Protein AF-A0A329SDA1-F1 (afdb_monomer)

Radius of gyration: 25.12 Å; Cα contacts (8 Å, |Δi|>4): 262; chains: 1; bounding box: 56×53×73 Å

Secondary structure (DSSP, 8-state):
-HHHHHTTTT---------------SS----HHHHHHHHHTT-----------PPP--TTHHHHHHHHHHHHHHHH-GGGHHHHHHHHHHHHHHHHHHT--GGGPEEEEEE--HHHHHHHHSSTTEEEEEEETTEEEEEEE-S-----TTHHHHHHHHHHHHHHHHHHHHTT-SS--GGGS-GGGHHHHHHHHHHHS---S-HHHHHHHTTSTT--------SEEEEEETTEEEEE-TT-TT--EEEETTS--BTTBTTTTSSHHHHHHHHHH-PPP------------

Organism: NCBI:txid29920

pLDDT: mean 78.71, std 14.94, range [35.72, 96.06]

Foldseek 3Di:
DVVVVVVPPPPDDDDDPDPPPDPDDPDDDADPLLVVVVVVVPDDDPDDDDDDDDDDDPPCVVLLVVLLVLLLVCVVDVVSVVVNVVSVVVVVVVLVVLQDDQQPDWDKDKAQDPVVVVVLCPDPQWDDWDDDPRIITTTGGDPDDDDDPRNVVNNVVVNVVVSLVVVCVVQVDDVDPLVRGDPVCSVVCVVCVVVAAFDDPDPVSSSSRCSDPRHDYDPADEDDKFDDDDQAIKDDHPVDPPRIDGGDPPADDDPPFCPVQRDPVNRVCCVVVVDDDDGDDDDDDPDPD

Mean predicted aligned error: 12.51 Å

InterPro domains:
  IPR043502 DNA/RNA polymerase superfamily [SSF56672] (34-253)

Structure (mmCIF, N/CA/C/O backbone):
data_AF-A0A329SDA1-F1
#
_entry.id   AF-A0A329SDA1-F1
#
loop_
_atom_site.group_PDB
_atom_site.id
_atom_site.type_symbol
_atom_site.label_atom_id
_atom_site.label_alt_id
_atom_site.label_comp_id
_atom_site.label_asym_id
_atom_site.label_entity_id
_atom_site.label_seq_id
_atom_site.pdbx_PDB_ins_code
_atom_site.Cartn_x
_atom_site.Cartn_y
_atom_site.Cartn_z
_atom_site.occupancy
_atom_site.B_iso_or_equiv
_atom_site.auth_seq_id
_atom_site.auth_comp_id
_atom_site.auth_asym_id
_atom_site.auth_atom_id
_atom_site.pdbx_PDB_model_num
ATOM 1 N N . MET A 1 1 ? 3.682 -24.583 4.758 1.00 36.34 1 MET A N 1
ATOM 2 C CA . MET A 1 1 ? 3.239 -23.461 5.629 1.00 36.34 1 MET A CA 1
ATOM 3 C C . MET A 1 1 ? 2.032 -23.862 6.476 1.00 36.34 1 MET A C 1
ATOM 5 O O . MET A 1 1 ? 2.121 -23.754 7.688 1.00 36.34 1 MET A O 1
ATOM 9 N N . TYR A 1 2 ? 0.952 -24.381 5.875 1.00 37.59 2 TYR A N 1
ATOM 10 C CA . TYR A 1 2 ? -0.202 -24.929 6.609 1.00 37.59 2 TYR A CA 1
ATOM 11 C C . TYR A 1 2 ? 0.181 -26.123 7.503 1.00 37.59 2 TYR A C 1
ATOM 13 O O . TYR A 1 2 ? -0.027 -26.076 8.709 1.00 37.59 2 TYR A O 1
ATOM 21 N N . GLU A 1 3 ? 0.869 -27.121 6.947 1.00 40.06 3 GLU A N 1
ATOM 22 C CA . GLU A 1 3 ? 1.301 -28.326 7.681 1.00 40.06 3 GLU A CA 1
ATOM 23 C C . GLU A 1 3 ? 2.338 -28.028 8.780 1.00 40.06 3 GLU A C 1
ATOM 25 O O . GLU A 1 3 ? 2.242 -28.550 9.885 1.00 40.06 3 GLU A O 1
ATOM 30 N N . TYR A 1 4 ? 3.266 -27.098 8.525 1.00 43.66 4 TYR A N 1
ATOM 31 C CA . TYR A 1 4 ? 4.242 -26.619 9.516 1.00 43.66 4 TYR A CA 1
ATOM 32 C C . TYR A 1 4 ? 3.585 -25.895 10.706 1.00 43.66 4 TYR A C 1
ATOM 34 O O . TYR A 1 4 ? 4.100 -25.928 11.818 1.00 43.66 4 TYR A O 1
ATOM 42 N N . ASN A 1 5 ? 2.441 -25.234 10.497 1.00 53.22 5 ASN A N 1
ATOM 43 C CA . ASN A 1 5 ? 1.695 -24.613 11.593 1.00 53.22 5 ASN A CA 1
ATOM 44 C C . ASN A 1 5 ? 0.908 -25.651 12.407 1.00 53.22 5 ASN A C 1
ATOM 46 O O . ASN A 1 5 ? 0.757 -25.463 13.611 1.00 53.22 5 ASN A O 1
ATOM 50 N N . GLN A 1 6 ? 0.463 -26.748 11.782 1.00 57.50 6 GLN A N 1
ATOM 51 C CA . GLN A 1 6 ? -0.202 -27.860 12.474 1.00 57.50 6 GLN A CA 1
ATOM 52 C C . GLN A 1 6 ? 0.779 -28.676 13.331 1.00 57.50 6 GLN A C 1
ATOM 54 O O . GLN A 1 6 ? 0.433 -29.113 14.426 1.00 57.50 6 GLN A O 1
ATOM 59 N N . SER A 1 7 ? 2.033 -28.821 12.890 1.00 57.69 7 SER A N 1
ATOM 60 C CA . SER A 1 7 ? 3.051 -29.601 13.608 1.00 57.69 7 SER A CA 1
ATOM 61 C C . SER A 1 7 ? 3.580 -28.938 14.887 1.00 57.69 7 SER A C 1
ATOM 63 O O . SER A 1 7 ? 4.331 -29.567 15.626 1.00 57.69 7 SER A O 1
ATOM 65 N N . ARG A 1 8 ? 3.236 -27.669 15.164 1.00 54.31 8 ARG A N 1
ATOM 66 C CA . ARG A 1 8 ? 3.765 -26.934 16.330 1.00 54.31 8 ARG A CA 1
ATOM 67 C C . ARG A 1 8 ? 3.129 -27.316 17.665 1.00 54.31 8 ARG A C 1
ATOM 69 O O . ARG A 1 8 ? 3.676 -26.922 18.693 1.00 54.31 8 ARG A O 1
ATOM 76 N N . GLY A 1 9 ? 2.029 -28.073 17.668 1.00 52.41 9 GLY A N 1
ATOM 77 C CA . GLY A 1 9 ? 1.303 -28.401 18.895 1.00 52.41 9 GLY A CA 1
ATOM 78 C C . GLY A 1 9 ? 0.881 -27.151 19.682 1.00 52.41 9 GLY A C 1
ATOM 79 O O . GLY A 1 9 ? 1.208 -26.013 19.345 1.00 52.41 9 GLY A O 1
ATOM 80 N N . ASN A 1 10 ? 0.132 -27.337 20.762 1.00 54.12 10 ASN A N 1
ATOM 81 C CA . ASN A 1 10 ? -0.415 -26.237 21.560 1.00 54.12 10 ASN A CA 1
ATOM 82 C C . ASN A 1 10 ? 0.641 -25.605 22.498 1.00 54.12 10 ASN A C 1
ATOM 84 O O . ASN A 1 10 ? 0.374 -25.339 23.667 1.00 54.12 10 ASN A O 1
ATOM 88 N N . GLN A 1 11 ? 1.872 -25.392 22.019 1.00 55.00 11 GLN A N 1
ATOM 89 C CA . GLN A 1 11 ? 2.886 -24.648 22.763 1.00 55.00 11 GLN A CA 1
ATOM 90 C C . GLN A 1 11 ? 2.525 -23.163 22.706 1.00 55.00 11 GLN A C 1
ATOM 92 O O . GLN A 1 11 ? 2.879 -22.443 21.769 1.00 55.00 11 GLN A O 1
ATOM 97 N N . GLY A 1 12 ? 1.741 -22.736 23.697 1.00 45.16 12 GLY A N 1
ATOM 98 C CA . GLY A 1 12 ? 1.218 -21.384 23.821 1.00 45.16 12 GLY A CA 1
ATOM 99 C C . GLY A 1 12 ? 2.331 -20.348 23.709 1.00 45.16 12 GLY A C 1
ATOM 100 O O . GLY A 1 12 ? 3.137 -20.165 24.620 1.00 45.16 12 GLY A O 1
ATOM 101 N N . ALA A 1 13 ? 2.370 -19.638 22.583 1.00 55.75 13 ALA A N 1
ATOM 102 C CA . ALA A 1 13 ? 3.115 -18.395 22.503 1.00 55.75 13 ALA A CA 1
ATOM 103 C C . ALA A 1 13 ? 2.599 -17.460 23.607 1.00 55.75 13 ALA A C 1
ATOM 105 O O . ALA A 1 13 ? 1.387 -17.393 23.825 1.00 55.75 13 ALA A O 1
ATOM 106 N N . LYS A 1 14 ? 3.500 -16.725 24.281 1.00 54.12 14 LYS A N 1
ATOM 107 C CA . LYS A 1 14 ? 3.107 -15.695 25.258 1.00 54.12 14 LYS A CA 1
ATOM 108 C C . LYS A 1 14 ? 1.962 -14.858 24.668 1.00 54.12 14 LYS A C 1
ATOM 110 O O . LYS A 1 14 ? 2.099 -14.432 23.512 1.00 54.12 14 LYS A O 1
ATOM 115 N N . PRO A 1 15 ? 0.857 -14.639 25.404 1.00 40.47 15 PRO A N 1
ATOM 116 C CA . PRO A 1 15 ? -0.289 -13.911 24.886 1.00 40.47 15 PRO A CA 1
ATOM 117 C C . PRO A 1 15 ? 0.167 -12.515 24.471 1.00 40.47 15 PRO A C 1
ATOM 119 O O . PRO A 1 15 ? 0.497 -11.661 25.286 1.00 40.47 15 PRO A O 1
ATOM 122 N N . ALA A 1 16 ? 0.234 -12.307 23.164 1.00 44.84 16 ALA A N 1
ATOM 123 C CA . ALA A 1 16 ? 0.540 -11.032 22.553 1.00 44.84 16 ALA A CA 1
ATOM 124 C C . ALA A 1 16 ? -0.619 -10.721 21.617 1.00 44.84 16 ALA A C 1
ATOM 126 O O . ALA A 1 16 ? -0.967 -11.543 20.765 1.00 44.84 16 ALA A O 1
ATOM 127 N N . ARG A 1 17 ? -1.213 -9.531 21.753 1.00 37.59 17 ARG A N 1
ATOM 128 C CA . ARG A 1 17 ? -2.199 -9.021 20.795 1.00 37.59 17 ARG A CA 1
ATOM 129 C C . ARG A 1 17 ? -1.508 -8.800 19.453 1.00 37.59 17 ARG A C 1
ATOM 131 O O . ARG A 1 17 ? -0.988 -7.727 19.161 1.00 37.59 17 ARG A O 1
ATOM 138 N N . LYS A 1 18 ? -1.474 -9.844 18.634 1.00 44.44 18 LYS A N 1
ATOM 139 C CA . LYS A 1 18 ? -1.064 -9.756 17.239 1.00 44.44 18 LYS A CA 1
ATOM 140 C C . LYS A 1 18 ? -2.310 -9.465 16.422 1.00 44.44 18 LYS A C 1
ATOM 142 O O . LYS A 1 18 ? -3.336 -10.116 16.596 1.00 44.44 18 LYS A O 1
ATOM 147 N N . LEU A 1 19 ? -2.214 -8.491 15.524 1.00 35.72 19 LEU A N 1
ATOM 148 C CA . LEU A 1 19 ? -3.226 -8.287 14.497 1.00 35.72 19 LEU A CA 1
ATOM 149 C C . LEU A 1 19 ? -3.162 -9.499 13.556 1.00 35.72 19 LEU A C 1
ATOM 151 O O . LEU A 1 19 ? -2.371 -9.525 12.614 1.00 35.72 19 LEU A O 1
ATOM 155 N N . ILE A 1 20 ? -3.925 -10.544 13.865 1.00 35.72 20 ILE A N 1
ATOM 156 C CA . ILE A 1 20 ? -4.118 -11.659 12.947 1.00 35.72 20 ILE A CA 1
ATOM 157 C C . ILE A 1 20 ? -5.020 -11.119 11.841 1.00 35.72 20 ILE A C 1
ATOM 159 O O . ILE A 1 20 ? -6.106 -10.608 12.114 1.00 35.72 20 ILE A O 1
ATOM 163 N N . GLY A 1 21 ? -4.559 -11.207 10.591 1.00 40.00 21 GLY A N 1
ATOM 164 C CA . GLY A 1 21 ? -5.413 -11.066 9.413 1.00 40.00 21 GLY A CA 1
ATOM 165 C C . GLY A 1 21 ? -6.361 -12.257 9.365 1.00 40.00 21 GLY A C 1
ATOM 166 O O . GLY A 1 21 ? -6.159 -13.191 8.600 1.00 40.00 21 GLY A O 1
ATOM 167 N N . SER A 1 22 ? -7.314 -12.269 10.284 1.00 44.94 22 SER A N 1
ATOM 168 C CA . SER A 1 22 ? -8.339 -13.282 10.400 1.00 44.94 22 SER A CA 1
ATOM 169 C C . SER A 1 22 ? -9.352 -13.041 9.285 1.00 44.94 22 SER A C 1
ATOM 171 O O . SER A 1 22 ? -9.929 -11.958 9.199 1.00 44.94 22 SER A O 1
ATOM 173 N N . TYR A 1 23 ? -9.578 -14.054 8.451 1.00 48.84 23 TYR A N 1
ATOM 174 C CA . TYR A 1 23 ? -10.685 -14.086 7.492 1.00 48.84 23 TYR A CA 1
ATOM 175 C C . TYR A 1 23 ? -12.040 -14.361 8.169 1.00 48.84 23 TYR A C 1
ATOM 177 O O . TYR A 1 23 ? -13.050 -14.479 7.483 1.00 48.84 23 TYR A O 1
ATOM 185 N N . PHE A 1 24 ? -12.084 -14.451 9.502 1.00 53.06 24 PHE A N 1
ATOM 186 C CA . PHE A 1 24 ? -13.331 -14.569 10.244 1.00 53.06 24 PHE A CA 1
ATOM 187 C C . PHE A 1 24 ? -14.055 -13.220 10.238 1.00 53.06 24 PHE A C 1
ATOM 189 O O . PHE A 1 24 ? -13.634 -12.259 10.884 1.00 53.06 24 PHE A O 1
ATOM 196 N N . GLY A 1 25 ? -15.141 -13.155 9.475 1.00 60.31 25 GLY A N 1
ATOM 197 C CA . GLY A 1 25 ? -16.104 -12.064 9.491 1.00 60.31 25 GLY A CA 1
ATOM 198 C C . GLY A 1 25 ? -17.493 -12.626 9.219 1.00 60.31 25 GLY A C 1
ATOM 199 O O . GLY A 1 25 ? -17.684 -13.347 8.248 1.00 60.31 25 GLY A O 1
ATOM 200 N N . GLU A 1 26 ? -18.463 -12.308 10.074 1.00 68.50 26 GLU A N 1
ATOM 201 C CA . GLU A 1 26 ? -19.844 -12.805 9.937 1.00 68.50 26 GLU A CA 1
ATOM 202 C C . GLU A 1 26 ? -20.615 -12.101 8.811 1.00 68.50 26 GLU A C 1
ATOM 204 O O . GLU A 1 26 ? -21.511 -12.672 8.189 1.00 68.50 26 GLU A O 1
ATOM 209 N N . LYS A 1 27 ? -20.277 -10.831 8.554 1.00 81.69 27 LYS A N 1
ATOM 210 C CA . LYS A 1 27 ? -20.910 -9.971 7.549 1.00 81.69 27 LYS A CA 1
ATOM 211 C C . LYS A 1 27 ? -19.823 -9.204 6.807 1.00 81.69 27 LYS A C 1
ATOM 213 O O . LYS A 1 27 ? -19.269 -8.238 7.330 1.00 81.69 27 LYS A O 1
ATOM 218 N N . ILE A 1 28 ? -19.503 -9.649 5.595 1.00 81.12 28 ILE A N 1
ATOM 219 C CA . ILE A 1 28 ? -18.455 -9.046 4.768 1.00 81.12 28 ILE A CA 1
ATOM 220 C C . ILE A 1 28 ? -19.107 -8.133 3.730 1.00 81.12 28 ILE A C 1
ATOM 222 O O . ILE A 1 28 ? -19.901 -8.581 2.907 1.00 81.12 28 ILE A O 1
ATOM 226 N N . LEU A 1 29 ? -18.749 -6.848 3.748 1.00 83.06 29 LEU A N 1
ATOM 227 C CA . LEU A 1 29 ? -19.111 -5.918 2.682 1.00 83.06 29 LEU A CA 1
ATOM 228 C C . LEU A 1 29 ? -18.078 -6.020 1.551 1.00 83.06 29 LEU A C 1
ATOM 230 O O . LEU A 1 29 ? -16.906 -5.701 1.754 1.00 83.06 29 LEU A O 1
ATOM 234 N N . ILE A 1 30 ? -18.508 -6.457 0.365 1.00 82.25 30 ILE A N 1
ATOM 235 C CA . ILE A 1 30 ? -17.640 -6.665 -0.804 1.00 82.25 30 ILE A CA 1
ATOM 236 C C . ILE A 1 30 ? -18.137 -5.814 -1.975 1.00 82.25 30 ILE A C 1
ATOM 238 O O . ILE A 1 30 ? -19.328 -5.759 -2.266 1.00 82.25 30 ILE A O 1
ATOM 242 N N . TYR A 1 31 ? -17.211 -5.152 -2.666 1.00 85.12 31 TYR A N 1
ATOM 243 C CA . TYR A 1 31 ? -17.509 -4.398 -3.883 1.00 85.12 31 TYR A CA 1
ATOM 244 C C . TYR A 1 31 ? -17.834 -5.329 -5.061 1.00 85.12 31 TYR A C 1
ATOM 246 O O . TYR A 1 31 ? -17.129 -6.313 -5.283 1.00 85.12 31 TYR A O 1
ATOM 254 N N . ALA A 1 32 ? -18.864 -4.998 -5.844 1.00 86.06 32 ALA A N 1
ATOM 255 C CA . ALA A 1 32 ? -19.449 -5.908 -6.833 1.00 86.06 32 ALA A CA 1
ATOM 256 C C . ALA A 1 32 ? -18.456 -6.475 -7.882 1.00 86.06 32 ALA A C 1
ATOM 258 O O . ALA A 1 32 ? -18.445 -7.690 -8.063 1.00 86.06 32 ALA A O 1
ATOM 259 N N . PRO A 1 33 ? -17.568 -5.686 -8.522 1.00 85.31 33 PRO A N 1
ATOM 260 C CA . PRO A 1 33 ? -16.534 -6.227 -9.414 1.00 85.31 33 PRO A CA 1
ATOM 261 C C . PRO A 1 33 ? -15.584 -7.235 -8.760 1.00 85.31 33 PRO A C 1
ATOM 263 O O . PRO A 1 33 ? -15.222 -8.236 -9.374 1.00 85.31 33 PRO A O 1
ATOM 266 N N . LEU A 1 34 ? -15.195 -6.996 -7.504 1.00 83.38 34 LEU A N 1
ATOM 267 C CA . LEU A 1 34 ? -14.342 -7.923 -6.762 1.00 83.38 34 LEU A CA 1
ATOM 268 C C . LEU A 1 34 ? -15.106 -9.199 -6.386 1.00 83.38 34 LEU A C 1
ATOM 270 O O . LEU A 1 34 ? -14.549 -10.287 -6.468 1.00 83.38 34 LEU A O 1
ATOM 274 N N . LEU A 1 35 ? -16.380 -9.060 -6.004 1.00 86.50 35 LEU A N 1
ATOM 275 C CA . LEU A 1 35 ? -17.268 -10.189 -5.736 1.00 86.50 35 LEU A CA 1
ATOM 276 C C . LEU A 1 35 ? -17.413 -11.075 -6.976 1.00 86.50 35 LEU A C 1
ATOM 278 O O . LEU A 1 35 ? -17.218 -12.279 -6.868 1.00 86.50 35 LEU A O 1
ATOM 282 N N . LYS A 1 36 ? -17.674 -10.478 -8.146 1.00 89.38 36 LYS A N 1
ATOM 283 C CA . LYS A 1 36 ? -17.760 -11.205 -9.419 1.00 89.38 36 LYS A CA 1
ATOM 284 C C . LYS A 1 36 ? -16.496 -12.022 -9.683 1.00 89.38 36 LYS A C 1
ATOM 286 O O . LYS A 1 36 ? -16.592 -13.209 -9.949 1.00 89.38 36 LYS A O 1
ATOM 291 N N . TRP A 1 37 ? -15.321 -11.413 -9.509 1.00 86.19 37 TRP A N 1
ATOM 292 C CA . TRP A 1 37 ? -14.056 -12.128 -9.679 1.00 86.19 37 TRP A CA 1
ATOM 293 C C . TRP A 1 37 ? -13.936 -13.333 -8.736 1.00 86.19 37 TRP A C 1
ATOM 295 O O . TRP A 1 37 ? -13.518 -14.397 -9.171 1.00 86.19 37 TRP A O 1
ATOM 305 N N . TYR A 1 38 ? -14.321 -13.205 -7.461 1.00 86.19 38 TYR A N 1
ATOM 306 C CA . TYR A 1 38 ? -14.285 -14.346 -6.540 1.00 86.19 38 TYR A CA 1
ATOM 307 C C . TYR A 1 38 ? -15.279 -15.448 -6.912 1.00 86.19 38 TYR A C 1
ATOM 309 O O . TYR A 1 38 ? -14.932 -16.618 -6.790 1.00 86.19 38 TYR A O 1
ATOM 317 N N . LEU A 1 39 ? -16.483 -15.088 -7.369 1.00 90.25 39 LEU A N 1
ATOM 318 C CA . LEU A 1 39 ? -17.472 -16.053 -7.861 1.00 90.25 39 LEU A CA 1
ATOM 319 C C . LEU A 1 39 ? -16.908 -16.858 -9.039 1.00 90.25 39 LEU A C 1
ATOM 321 O O . LEU A 1 39 ? -16.977 -18.082 -9.031 1.00 90.25 39 LEU A O 1
ATOM 325 N N . ASP A 1 40 ? -16.256 -16.179 -9.988 1.00 90.38 40 ASP A N 1
ATOM 326 C CA . ASP A 1 40 ? -15.602 -16.817 -11.138 1.00 90.38 40 ASP A CA 1
ATOM 327 C C . ASP A 1 40 ? -14.458 -17.770 -10.717 1.00 90.38 40 ASP A C 1
ATOM 329 O O . ASP A 1 40 ? -14.063 -18.645 -11.483 1.00 90.38 40 ASP A O 1
ATOM 333 N N . HIS A 1 41 ? -13.929 -17.622 -9.496 1.00 86.06 41 HIS A N 1
ATOM 334 C CA . HIS A 1 41 ? -12.872 -18.464 -8.918 1.00 86.06 41 HIS A CA 1
ATOM 335 C C . HIS A 1 41 ? -13.402 -19.438 -7.849 1.00 86.06 41 HIS A C 1
ATOM 337 O O . HIS A 1 41 ? -12.633 -19.917 -7.015 1.00 86.06 41 HIS A O 1
ATOM 343 N N . GLY A 1 42 ? -14.706 -19.734 -7.868 1.00 87.31 42 GLY A N 1
ATOM 344 C CA . GLY A 1 42 ? -15.314 -20.781 -7.043 1.00 87.31 42 GLY A CA 1
ATOM 345 C C . GLY A 1 42 ? -15.714 -20.349 -5.633 1.00 87.31 42 GLY A C 1
ATOM 346 O O . GLY A 1 42 ? -15.959 -21.202 -4.785 1.00 87.31 42 GLY A O 1
ATOM 347 N N . MET A 1 43 ? -15.779 -19.046 -5.342 1.00 87.25 43 MET A N 1
ATOM 348 C CA . MET A 1 43 ? -16.400 -18.585 -4.100 1.00 87.25 43 MET A CA 1
ATOM 349 C C . MET A 1 43 ? -17.916 -18.774 -4.174 1.00 87.25 43 MET A C 1
ATOM 351 O O . MET A 1 43 ? -18.558 -18.309 -5.112 1.00 87.25 43 MET A O 1
ATOM 355 N N . GLU A 1 44 ? -18.498 -19.368 -3.139 1.00 89.25 44 GLU A N 1
ATOM 356 C CA . GLU A 1 44 ? -19.944 -19.549 -3.022 1.00 89.25 44 GLU A CA 1
ATOM 357 C C . GLU A 1 44 ? -20.545 -18.536 -2.042 1.00 89.25 44 GLU A C 1
ATOM 359 O O . GLU A 1 44 ? -20.021 -18.298 -0.950 1.00 89.25 44 GLU A O 1
ATOM 364 N N . ILE A 1 45 ? -21.665 -17.920 -2.426 1.00 89.38 45 ILE A N 1
ATOM 365 C CA . ILE A 1 45 ? -22.418 -17.025 -1.542 1.00 89.38 45 ILE A CA 1
ATOM 366 C C . ILE A 1 45 ? -23.445 -17.860 -0.784 1.00 89.38 45 ILE A C 1
ATOM 368 O O . ILE A 1 45 ? -24.428 -18.313 -1.358 1.00 89.38 45 ILE A O 1
ATOM 372 N N . THR A 1 46 ? -23.254 -18.002 0.525 1.00 90.62 46 THR A N 1
ATOM 373 C CA . THR A 1 46 ? -24.198 -18.724 1.391 1.00 90.62 46 THR A CA 1
ATOM 374 C C . THR A 1 46 ? -25.362 -17.849 1.854 1.00 90.62 46 THR A C 1
ATOM 376 O O . THR A 1 46 ? -26.471 -18.341 2.049 1.00 90.62 46 THR A O 1
ATOM 379 N N . LYS A 1 47 ? -25.130 -16.543 2.055 1.00 89.94 47 LYS A N 1
ATOM 380 C CA . LYS A 1 47 ? -26.147 -15.607 2.550 1.00 89.94 47 LYS A CA 1
ATOM 381 C C . LYS A 1 47 ? -25.867 -14.164 2.137 1.00 89.94 47 LYS A C 1
ATOM 383 O O . LYS A 1 47 ? -24.749 -13.673 2.268 1.00 89.94 47 LYS A O 1
ATOM 388 N N . THR A 1 48 ? -26.913 -13.459 1.714 1.00 91.25 48 THR A N 1
ATOM 389 C CA . THR A 1 48 ? -26.894 -12.015 1.435 1.00 91.25 48 THR A CA 1
ATOM 390 C C . THR A 1 48 ? -27.721 -11.260 2.470 1.00 91.25 48 THR A C 1
ATOM 392 O O . THR A 1 48 ? -28.777 -11.737 2.877 1.00 91.25 48 THR A O 1
ATOM 395 N N . TYR A 1 49 ? -27.261 -10.076 2.884 1.00 90.44 49 TYR A N 1
ATOM 396 C CA . TYR A 1 49 ? -27.920 -9.282 3.931 1.00 90.44 49 TYR A CA 1
ATOM 397 C C . TYR A 1 49 ? -28.441 -7.937 3.422 1.00 90.44 49 TYR A C 1
ATOM 399 O O . TYR A 1 49 ? -29.586 -7.583 3.679 1.00 90.44 49 TYR A O 1
ATOM 407 N N . SER A 1 50 ? -27.604 -7.170 2.721 1.00 89.75 50 SER A N 1
ATOM 408 C CA . SER A 1 50 ? -27.958 -5.847 2.212 1.00 89.75 50 SER A CA 1
ATOM 409 C C . SER A 1 50 ? -27.158 -5.500 0.960 1.00 89.75 50 SER A C 1
ATOM 411 O O . SER A 1 50 ? -26.073 -6.035 0.724 1.00 89.75 50 SER A O 1
ATOM 413 N N . PHE A 1 51 ? -27.702 -4.578 0.168 1.00 88.69 51 PHE A N 1
ATOM 414 C CA . PHE A 1 51 ? -27.073 -4.059 -1.038 1.00 88.69 51 PHE A CA 1
ATOM 415 C C . PHE A 1 51 ? -26.971 -2.542 -0.933 1.00 88.69 51 PHE A C 1
ATOM 417 O O . PHE A 1 51 ? -27.954 -1.863 -0.645 1.00 88.69 51 PHE A O 1
ATOM 424 N N . ILE A 1 52 ? -25.775 -2.007 -1.174 1.00 85.81 52 ILE A N 1
ATOM 425 C CA . ILE A 1 52 ? -25.525 -0.566 -1.182 1.00 85.81 52 ILE A CA 1
ATOM 426 C C . ILE A 1 52 ? -25.208 -0.173 -2.618 1.00 85.81 52 ILE A C 1
ATOM 428 O O . ILE A 1 52 ? -24.185 -0.581 -3.172 1.00 85.81 52 ILE A O 1
ATOM 432 N N . LYS A 1 53 ? -26.083 0.627 -3.232 1.00 84.56 53 LYS A N 1
ATOM 433 C CA . LYS A 1 53 ? -25.823 1.181 -4.560 1.00 84.56 53 LYS A CA 1
ATOM 434 C C . LYS A 1 53 ? -24.707 2.218 -4.446 1.00 84.56 53 LYS A C 1
ATOM 436 O O . LYS A 1 53 ? -24.879 3.249 -3.805 1.00 84.56 53 LYS A O 1
ATOM 441 N N . ALA A 1 54 ? -23.572 1.946 -5.080 1.00 76.75 54 ALA A N 1
ATOM 442 C CA . ALA A 1 54 ? -22.487 2.908 -5.220 1.00 76.75 54 ALA A CA 1
ATOM 443 C C . ALA A 1 54 ? -22.565 3.563 -6.602 1.00 76.75 54 ALA A C 1
ATOM 445 O O . ALA A 1 54 ? -22.608 2.864 -7.616 1.00 76.75 54 ALA A O 1
ATOM 446 N N . SER A 1 55 ? -22.567 4.892 -6.655 1.00 79.12 55 SER A N 1
ATOM 447 C CA . SER A 1 55 ? -22.385 5.634 -7.900 1.00 79.12 55 SER A CA 1
ATOM 448 C C . SER A 1 55 ? -20.902 5.946 -8.114 1.00 79.12 55 SER A C 1
ATOM 450 O O . SER A 1 55 ? -20.185 6.342 -7.193 1.00 79.12 55 SER A O 1
ATOM 452 N N . SER A 1 56 ? -20.419 5.728 -9.338 1.00 76.62 56 SER A N 1
ATOM 453 C CA . SER A 1 56 ? -19.039 6.052 -9.702 1.00 76.62 56 SER A CA 1
ATOM 454 C C . SER A 1 56 ? -18.919 7.550 -9.961 1.00 76.62 56 SER A C 1
ATOM 456 O O . SER A 1 56 ? -19.527 8.071 -10.894 1.00 76.62 56 SER A O 1
ATOM 458 N N . HIS A 1 57 ? -18.122 8.242 -9.147 1.00 81.50 57 HIS A N 1
ATOM 459 C CA . HIS A 1 57 ? -17.801 9.655 -9.333 1.00 81.50 57 HIS A CA 1
ATOM 460 C C . HIS A 1 57 ? -16.327 9.921 -9.029 1.00 81.50 57 HIS A C 1
ATOM 462 O O . HIS A 1 57 ? -15.718 9.277 -8.174 1.00 81.50 57 HIS A O 1
ATOM 468 N N . LYS A 1 58 ? -15.756 10.935 -9.687 1.00 84.19 58 LYS A N 1
ATOM 469 C CA . LYS A 1 58 ? -14.382 11.404 -9.458 1.00 84.19 58 LYS A CA 1
ATOM 470 C C . LYS A 1 58 ? -14.333 12.553 -8.442 1.00 84.19 58 LYS A C 1
ATOM 472 O O . LYS A 1 58 ? -13.681 13.564 -8.678 1.00 84.19 58 LYS A O 1
ATOM 477 N N . ALA A 1 59 ? -15.013 12.403 -7.304 1.00 84.31 59 ALA A N 1
ATOM 478 C CA . ALA A 1 59 ? -15.147 13.466 -6.296 1.00 84.31 59 ALA A CA 1
ATOM 479 C C . ALA A 1 59 ? -13.796 13.976 -5.749 1.00 84.31 59 ALA A C 1
ATOM 481 O O . ALA A 1 59 ? -13.665 15.141 -5.394 1.00 84.31 59 ALA A O 1
ATOM 482 N N . PHE A 1 60 ? -12.770 13.119 -5.737 1.00 86.00 60 PHE A N 1
ATOM 483 C CA . PHE A 1 60 ? -11.422 13.467 -5.278 1.00 86.00 60 PHE A CA 1
ATOM 484 C C . PHE A 1 60 ? -10.462 13.874 -6.406 1.00 86.00 60 PHE A C 1
ATOM 486 O O . PHE A 1 60 ? -9.278 14.055 -6.136 1.00 86.00 60 PHE A O 1
ATOM 493 N N . ALA A 1 61 ? -10.919 14.006 -7.658 1.00 88.94 61 ALA A N 1
ATOM 494 C CA . ALA A 1 61 ? -10.030 14.357 -8.769 1.00 88.94 61 ALA A CA 1
ATOM 495 C C . ALA A 1 61 ? -9.286 15.687 -8.556 1.00 88.94 61 ALA A C 1
ATOM 497 O O . ALA A 1 61 ? -8.065 15.669 -8.695 1.00 88.94 61 ALA A O 1
ATOM 498 N N . PRO A 1 62 ? -9.934 16.795 -8.136 1.00 92.94 62 PRO A N 1
ATOM 499 C CA . PRO A 1 62 ? -9.218 18.051 -7.893 1.00 92.94 62 PRO A CA 1
ATOM 500 C C . PRO A 1 62 ? -8.137 17.909 -6.815 1.00 92.94 62 PRO A C 1
ATOM 502 O O . PRO A 1 62 ? -7.014 18.381 -6.975 1.00 92.94 62 PRO A O 1
ATOM 505 N N . PHE A 1 63 ? -8.451 17.183 -5.739 1.00 92.00 63 PHE A N 1
ATOM 506 C CA . PHE A 1 63 ? -7.511 16.910 -4.655 1.00 92.00 63 PHE A CA 1
ATOM 507 C C . PHE A 1 63 ? -6.315 16.072 -5.127 1.00 92.00 63 PHE A C 1
ATOM 509 O O . PHE A 1 63 ? -5.162 16.419 -4.869 1.00 92.00 63 PHE A O 1
ATOM 516 N N . MET A 1 64 ? -6.572 14.983 -5.855 1.00 91.38 64 MET A N 1
ATOM 517 C CA . MET A 1 64 ? -5.515 14.113 -6.369 1.00 91.38 64 MET A CA 1
ATOM 518 C C . MET A 1 64 ? -4.667 14.794 -7.445 1.00 91.38 64 MET A C 1
ATOM 520 O O . MET A 1 64 ? -3.468 14.519 -7.525 1.00 91.38 64 MET A O 1
ATOM 524 N N . GLU A 1 65 ? -5.245 15.699 -8.235 1.00 93.81 65 GLU A N 1
ATOM 525 C CA . GLU A 1 65 ? -4.501 16.495 -9.211 1.00 93.81 65 GLU A CA 1
ATOM 526 C C . GLU A 1 65 ? -3.582 17.505 -8.519 1.00 93.81 65 GLU A C 1
ATOM 528 O O . GLU A 1 65 ? -2.421 17.628 -8.907 1.00 93.81 65 GLU A O 1
ATOM 533 N N . ALA A 1 66 ? -4.039 18.150 -7.440 1.00 94.75 66 ALA A N 1
ATOM 534 C CA . ALA A 1 66 ? -3.203 19.037 -6.630 1.00 94.75 66 ALA A CA 1
ATOM 535 C C . ALA A 1 66 ? -2.010 18.287 -6.010 1.00 94.75 66 ALA A C 1
ATOM 537 O O . ALA A 1 66 ? -0.868 18.742 -6.099 1.00 94.75 66 ALA A O 1
ATOM 538 N N . VAL A 1 67 ? -2.247 17.093 -5.447 1.00 94.88 67 VAL A N 1
ATOM 539 C CA . VAL A 1 67 ? -1.173 16.223 -4.935 1.00 94.88 67 VAL A CA 1
ATOM 540 C C . VAL A 1 67 ? -0.203 15.848 -6.055 1.00 94.88 67 VAL A C 1
ATOM 542 O O . VAL A 1 67 ? 1.010 15.953 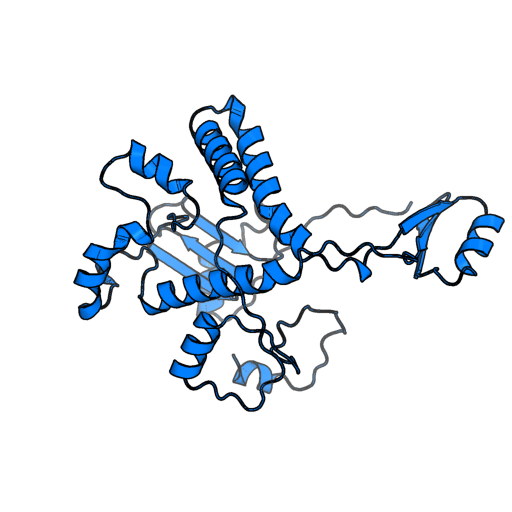-5.883 1.00 94.88 67 VAL A O 1
ATOM 545 N N . SER A 1 68 ? -0.709 15.420 -7.211 1.00 94.88 68 SER A N 1
ATOM 546 C CA . SER A 1 68 ? 0.128 14.963 -8.327 1.00 94.88 68 SER A CA 1
ATOM 547 C C . SER A 1 68 ? 0.955 16.100 -8.920 1.00 94.88 68 SER A C 1
ATOM 549 O O . SER A 1 68 ? 2.148 15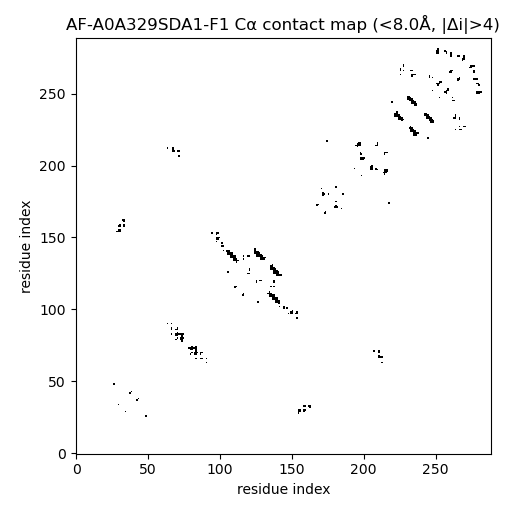.924 -9.158 1.00 94.88 68 SER A O 1
ATOM 551 N N . SER A 1 69 ? 0.359 17.280 -9.082 1.00 95.69 69 SER A N 1
ATOM 552 C CA . SER A 1 69 ? 1.020 18.481 -9.597 1.00 95.69 69 SER A CA 1
ATOM 553 C C . SER A 1 69 ? 2.138 18.954 -8.674 1.00 95.69 69 SER A C 1
ATOM 555 O O . SER A 1 69 ? 3.274 19.077 -9.126 1.00 95.69 69 SER A O 1
ATOM 557 N N . ALA A 1 70 ? 1.886 19.065 -7.364 1.00 95.75 70 ALA A N 1
ATOM 558 C CA . ALA A 1 70 ? 2.928 19.409 -6.393 1.00 95.75 70 ALA A CA 1
ATOM 559 C C . ALA A 1 70 ? 4.099 18.410 -6.414 1.00 95.75 70 ALA A C 1
ATOM 561 O O . ALA A 1 70 ? 5.265 18.788 -6.294 1.00 95.75 70 ALA A O 1
ATOM 562 N N . ARG A 1 71 ? 3.810 17.119 -6.624 1.00 95.88 71 ARG A N 1
ATOM 563 C CA . ARG A 1 71 ? 4.847 16.087 -6.757 1.00 95.88 71 ARG A CA 1
ATOM 564 C C . ARG A 1 71 ? 5.628 16.171 -8.062 1.00 95.88 71 ARG A C 1
ATOM 566 O O . ARG A 1 71 ? 6.826 15.901 -8.047 1.00 95.88 71 ARG A O 1
ATOM 573 N N . ARG A 1 72 ? 4.979 16.522 -9.174 1.00 95.56 72 ARG A N 1
ATOM 574 C CA . ARG A 1 72 ? 5.656 16.778 -10.456 1.00 95.56 72 ARG A CA 1
ATOM 575 C C . ARG A 1 72 ? 6.574 17.992 -10.335 1.00 95.56 72 ARG A C 1
ATOM 577 O O . ARG A 1 72 ? 7.715 17.926 -10.773 1.00 95.56 72 ARG A O 1
ATOM 584 N N . GLU A 1 73 ? 6.121 19.057 -9.681 1.00 95.19 73 GLU A N 1
ATOM 585 C CA . GLU A 1 73 ? 6.944 20.242 -9.429 1.00 95.19 73 GLU A CA 1
ATOM 586 C C . GLU A 1 73 ? 8.149 19.941 -8.533 1.00 95.19 73 GLU A C 1
ATOM 588 O O . GLU A 1 73 ? 9.252 20.382 -8.844 1.00 95.19 73 GLU A O 1
ATOM 593 N N . GLY A 1 74 ? 7.978 19.160 -7.462 1.00 95.12 74 GLY A N 1
ATOM 594 C CA . G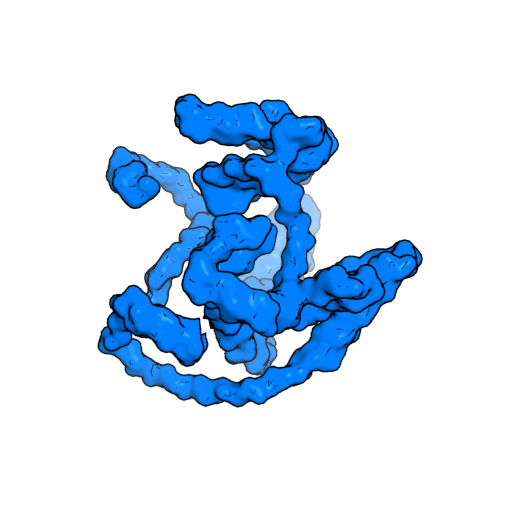LY A 1 74 ? 9.096 18.758 -6.599 1.00 95.12 74 GLY A CA 1
ATOM 595 C C . GLY A 1 74 ? 10.112 17.834 -7.275 1.00 95.12 74 GLY A C 1
ATOM 596 O O . GLY A 1 74 ? 11.271 17.818 -6.870 1.00 95.12 74 GLY A O 1
ATOM 597 N N . ASP A 1 75 ? 9.713 17.103 -8.322 1.00 92.31 75 ASP A N 1
ATOM 598 C CA . ASP A 1 75 ? 10.643 16.331 -9.158 1.00 92.31 75 ASP A CA 1
ATOM 599 C C . ASP A 1 75 ? 11.489 17.229 -10.083 1.00 92.31 75 ASP A C 1
ATOM 601 O O . ASP A 1 75 ? 12.562 16.809 -10.516 1.00 92.31 75 ASP A O 1
ATOM 605 N N . VAL A 1 76 ? 11.009 18.438 -10.411 1.00 92.88 76 VAL A N 1
ATOM 606 C CA . VAL A 1 76 ? 11.710 19.418 -11.264 1.00 92.88 76 VAL A CA 1
ATOM 607 C C . VAL A 1 76 ? 12.560 20.371 -10.423 1.00 92.88 76 VAL A C 1
ATOM 609 O O . VAL A 1 76 ? 13.708 20.643 -10.766 1.00 92.88 76 VAL A O 1
ATOM 612 N N . TYR A 1 77 ? 12.013 20.863 -9.310 1.00 93.44 77 TYR A N 1
ATOM 613 C CA . TYR A 1 77 ? 12.631 21.883 -8.468 1.00 93.44 77 TYR A CA 1
ATOM 614 C C . TYR A 1 77 ? 12.964 21.321 -7.086 1.00 93.44 77 TYR A C 1
ATOM 616 O O . TYR A 1 77 ? 12.076 21.079 -6.267 1.00 93.44 77 TYR A O 1
ATOM 624 N N . LYS A 1 78 ? 14.262 21.202 -6.774 1.00 93.81 78 LYS A N 1
ATOM 625 C CA . LYS A 1 78 ? 14.742 20.704 -5.470 1.00 93.81 78 LYS A CA 1
ATOM 626 C C . LYS A 1 78 ? 14.223 21.534 -4.285 1.00 93.81 78 LYS A C 1
ATOM 628 O O . LYS A 1 78 ? 13.969 20.975 -3.223 1.00 93.81 78 LYS A O 1
ATOM 633 N N . SER A 1 79 ? 13.989 22.835 -4.474 1.00 94.88 79 SER A N 1
ATOM 634 C CA . SER A 1 79 ? 13.386 23.723 -3.463 1.00 94.88 79 SER A CA 1
ATOM 635 C C . SER A 1 79 ? 11.951 23.336 -3.085 1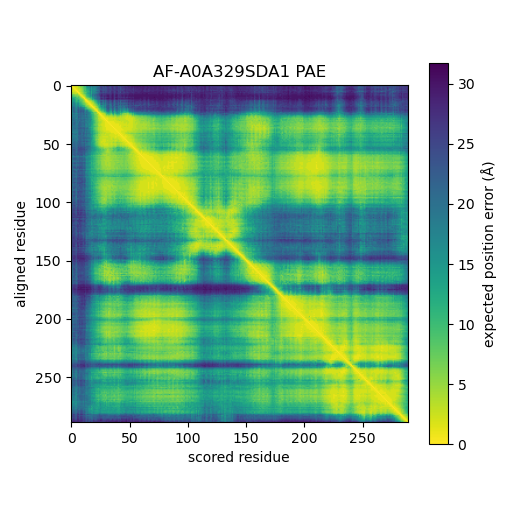.00 94.88 79 SER A C 1
ATOM 637 O O . SER A 1 79 ? 11.521 23.592 -1.965 1.00 94.88 79 SER A O 1
ATOM 639 N N . LYS A 1 80 ? 11.216 22.669 -3.984 1.00 94.44 80 LYS A N 1
ATOM 640 C CA . LYS A 1 80 ? 9.844 22.188 -3.760 1.00 94.44 80 LYS A CA 1
ATOM 641 C C . LYS A 1 80 ? 9.785 20.723 -3.314 1.00 94.44 80 LYS A C 1
ATOM 643 O O . LYS A 1 80 ? 8.693 20.196 -3.110 1.00 94.44 80 LYS A O 1
ATOM 648 N N . ALA A 1 81 ? 10.928 20.058 -3.119 1.00 94.56 81 ALA A N 1
ATOM 649 C CA . ALA A 1 81 ? 10.973 18.653 -2.709 1.00 94.56 81 ALA A CA 1
ATOM 650 C C . ALA A 1 81 ? 10.267 18.412 -1.362 1.00 94.56 81 ALA A C 1
ATOM 652 O O . ALA A 1 81 ? 9.534 17.434 -1.213 1.00 94.56 81 ALA A O 1
ATOM 653 N N . MET A 1 82 ? 10.419 19.338 -0.408 1.00 95.50 82 MET A N 1
ATOM 654 C CA . MET A 1 82 ? 9.721 19.276 0.880 1.00 95.50 82 MET A CA 1
ATOM 655 C C . MET A 1 82 ? 8.200 19.345 0.692 1.00 95.50 82 MET A C 1
ATOM 657 O O . MET A 1 82 ? 7.479 18.492 1.203 1.00 95.50 82 MET A O 1
ATOM 661 N N . ILE A 1 83 ? 7.717 20.297 -0.114 1.00 94.38 83 ILE A N 1
ATOM 662 C CA . ILE A 1 83 ? 6.288 20.464 -0.421 1.00 94.38 83 ILE A CA 1
ATOM 663 C C . ILE A 1 83 ? 5.730 19.203 -1.095 1.00 94.38 83 ILE A C 1
ATOM 665 O O . ILE A 1 83 ? 4.648 18.737 -0.742 1.00 94.38 83 ILE A O 1
ATOM 669 N N . ALA A 1 84 ? 6.476 18.601 -2.023 1.00 94.94 84 ALA A N 1
ATOM 670 C CA . ALA A 1 84 ? 6.075 17.361 -2.681 1.00 94.94 84 ALA A CA 1
ATOM 671 C C . ALA A 1 84 ? 5.916 16.188 -1.699 1.00 94.94 84 ALA A C 1
ATOM 673 O O . ALA A 1 84 ? 4.951 15.422 -1.807 1.00 94.94 84 ALA A O 1
ATOM 674 N N . GLU A 1 85 ? 6.825 16.040 -0.732 1.00 94.94 85 GLU A N 1
ATOM 675 C CA . GLU A 1 85 ? 6.709 15.003 0.300 1.00 94.94 85 GLU A CA 1
ATOM 676 C C . GLU A 1 85 ? 5.590 15.312 1.310 1.00 94.94 85 GLU A C 1
ATOM 678 O O . GLU A 1 85 ? 4.858 14.396 1.693 1.00 94.94 85 GLU A O 1
ATOM 683 N N . MET A 1 86 ? 5.357 16.583 1.655 1.00 96.06 86 MET A N 1
ATOM 684 C CA . MET A 1 86 ? 4.204 16.996 2.467 1.00 96.06 86 MET A CA 1
ATOM 685 C C . MET A 1 86 ? 2.879 16.680 1.762 1.00 96.06 86 MET A C 1
ATOM 687 O O . MET A 1 86 ? 1.998 16.057 2.350 1.00 96.06 86 MET A O 1
ATOM 691 N N . MET A 1 87 ? 2.744 17.013 0.477 1.00 94.88 87 MET A N 1
ATOM 692 C CA . MET A 1 87 ? 1.528 16.727 -0.295 1.00 94.88 87 MET A CA 1
ATOM 693 C C . MET A 1 87 ? 1.296 15.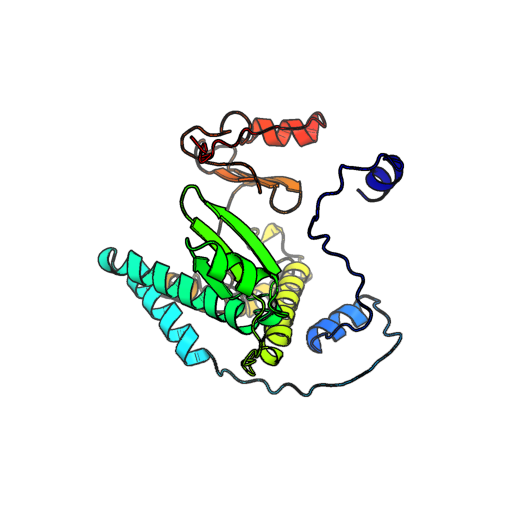227 -0.488 1.00 94.88 87 MET A C 1
ATOM 695 O O . MET A 1 87 ? 0.160 14.760 -0.435 1.00 94.88 87 MET A O 1
ATOM 699 N N . LYS A 1 88 ? 2.363 14.437 -0.649 1.00 93.62 88 LYS A N 1
ATOM 700 C CA . LYS A 1 88 ? 2.279 12.970 -0.615 1.00 93.62 88 LYS A CA 1
ATOM 701 C C . LYS A 1 88 ? 1.745 12.472 0.729 1.00 93.62 88 LYS A C 1
ATOM 703 O O . LYS A 1 88 ? 0.902 11.574 0.740 1.00 93.62 88 LYS A O 1
ATOM 708 N N . LEU A 1 89 ? 2.231 13.022 1.843 1.00 94.31 89 LEU A N 1
ATOM 709 C CA . LEU A 1 89 ? 1.757 12.660 3.177 1.00 94.31 89 LEU A CA 1
ATOM 710 C C . LEU A 1 89 ? 0.271 12.999 3.342 1.00 94.31 89 LEU A C 1
ATOM 712 O O . LEU A 1 89 ? -0.488 12.124 3.748 1.00 94.31 89 LEU A O 1
ATOM 716 N N . VAL A 1 90 ? -0.147 14.209 2.959 1.00 92.44 90 VAL A N 1
ATOM 717 C CA . VAL A 1 90 ? -1.552 14.655 2.982 1.00 92.44 90 VAL A CA 1
ATOM 718 C C . VAL A 1 90 ? -2.440 13.750 2.121 1.00 92.44 90 VAL A C 1
ATOM 720 O O . VAL A 1 90 ? -3.491 13.296 2.571 1.00 92.44 90 VAL A O 1
ATOM 723 N N . GLY A 1 91 ? -1.997 13.415 0.906 1.00 89.56 91 GLY A N 1
ATOM 724 C CA . GLY A 1 91 ? -2.712 12.496 0.019 1.00 89.56 91 GLY A CA 1
ATOM 725 C C . GLY A 1 91 ? -2.912 11.110 0.637 1.00 89.56 91 GLY A C 1
ATOM 726 O O . GLY A 1 91 ? -4.004 10.550 0.571 1.00 89.56 91 GLY A O 1
ATOM 727 N N . ASN A 1 92 ? -1.881 10.563 1.286 1.00 88.50 92 ASN A N 1
ATOM 728 C CA . ASN A 1 92 ? -1.959 9.258 1.943 1.00 88.50 92 ASN A CA 1
ATOM 729 C C . ASN A 1 92 ? -2.798 9.292 3.232 1.00 88.50 92 ASN A C 1
ATOM 731 O O . ASN A 1 92 ? -3.554 8.354 3.499 1.00 88.50 92 ASN A O 1
ATOM 735 N N . SER A 1 93 ? -2.681 10.355 4.031 1.00 87.25 93 SER A N 1
ATOM 736 C CA . SER A 1 93 ? -3.365 10.480 5.320 1.00 87.25 93 SER A CA 1
ATOM 737 C C . SER A 1 93 ? -4.866 10.719 5.167 1.00 87.25 93 SER A C 1
ATOM 739 O O . SER A 1 93 ? -5.632 10.211 5.986 1.00 87.25 93 SER A O 1
ATOM 741 N N . ALA A 1 94 ? -5.308 11.387 4.096 1.00 86.19 94 ALA A N 1
ATOM 742 C CA . ALA A 1 94 ? -6.726 11.596 3.796 1.00 86.19 94 ALA A CA 1
ATOM 743 C C . ALA A 1 94 ? -7.517 10.274 3.729 1.00 86.19 94 ALA A C 1
ATOM 745 O O . ALA A 1 94 ? -8.623 10.173 4.270 1.00 86.19 94 ALA A O 1
ATOM 746 N N . PHE A 1 95 ? -6.927 9.221 3.146 1.00 80.56 95 PHE A N 1
ATOM 747 C CA . PHE A 1 95 ? -7.540 7.889 3.123 1.00 80.56 95 PHE A CA 1
ATOM 748 C C . PHE A 1 95 ? -7.641 7.287 4.526 1.00 80.56 95 PHE A C 1
ATOM 750 O O . PHE A 1 95 ? -8.712 6.831 4.917 1.00 80.56 95 PHE A O 1
ATOM 757 N N . GLY A 1 96 ? -6.549 7.311 5.296 1.00 81.06 96 GLY A N 1
ATOM 758 C CA . GLY A 1 96 ? -6.543 6.792 6.668 1.00 81.06 96 GLY A CA 1
ATOM 759 C C . GLY A 1 96 ? -7.541 7.523 7.566 1.00 81.06 96 GLY A C 1
ATOM 760 O O . GLY A 1 96 ? -8.245 6.895 8.351 1.00 81.06 96 GLY A O 1
ATOM 761 N N . ARG A 1 97 ? -7.668 8.842 7.390 1.00 82.56 97 ARG A N 1
ATOM 762 C CA . ARG A 1 97 ? -8.624 9.676 8.119 1.00 82.56 97 ARG A CA 1
ATOM 763 C C . ARG A 1 97 ? -10.075 9.332 7.786 1.00 82.56 97 ARG A C 1
ATOM 765 O O . ARG A 1 97 ? -10.899 9.317 8.691 1.00 82.56 97 ARG A O 1
ATOM 772 N N . SER A 1 98 ? -10.372 9.011 6.527 1.00 78.44 98 SER A N 1
ATOM 773 C CA . SER A 1 98 ? -11.728 8.653 6.080 1.00 78.44 98 SER A CA 1
ATOM 774 C C . SER A 1 98 ? -12.228 7.318 6.650 1.00 78.44 98 SER A C 1
ATOM 776 O O . SER A 1 98 ? -13.431 7.091 6.709 1.00 78.44 98 SER A O 1
ATOM 778 N N . GLY A 1 99 ? -11.321 6.431 7.070 1.00 75.12 99 GLY A N 1
ATOM 779 C CA . GLY A 1 99 ? -11.638 5.119 7.655 1.00 75.12 99 GLY A CA 1
ATOM 780 C C . GLY A 1 99 ? -11.294 5.016 9.133 1.00 75.12 99 GLY A C 1
ATOM 781 O O . GLY A 1 99 ? -11.172 3.913 9.659 1.00 75.12 99 GLY A O 1
ATOM 782 N N . MET A 1 100 ? -11.051 6.154 9.778 1.00 79.25 100 MET A N 1
ATOM 783 C CA . MET A 1 100 ? -10.597 6.197 11.153 1.00 79.25 100 MET A CA 1
ATOM 784 C C . MET A 1 100 ? -11.728 5.810 12.103 1.00 79.25 100 MET A C 1
ATOM 786 O O . MET A 1 100 ? -12.802 6.409 12.094 1.00 79.25 100 MET A O 1
ATOM 790 N N . ASP A 1 101 ? -11.456 4.833 12.960 1.00 76.75 101 ASP A N 1
ATOM 791 C CA . ASP A 1 101 ? -12.365 4.432 14.025 1.00 76.75 101 ASP A CA 1
ATOM 792 C C . ASP A 1 101 ? -12.332 5.464 15.158 1.00 76.75 101 ASP A C 1
ATOM 794 O O . ASP A 1 101 ? -11.477 5.428 16.046 1.00 76.75 101 ASP A O 1
ATOM 798 N N . MET A 1 102 ? -13.267 6.411 15.109 1.00 75.19 102 MET A N 1
ATOM 799 C CA . MET A 1 102 ? -13.333 7.504 16.077 1.00 75.19 102 MET A CA 1
ATOM 800 C C . MET A 1 102 ? -13.734 7.047 17.484 1.00 75.19 102 MET A C 1
ATOM 802 O O . MET A 1 102 ? -13.490 7.793 18.431 1.00 75.19 102 MET A O 1
ATOM 806 N N . SER A 1 103 ? -14.293 5.839 17.641 1.00 69.69 103 SER A N 1
ATOM 807 C CA . SER A 1 103 ? -14.707 5.304 18.947 1.00 69.69 103 SER A CA 1
ATOM 808 C C . SER A 1 103 ? -13.523 5.048 19.885 1.00 69.69 103 SER A C 1
ATOM 810 O O . SER A 1 103 ? -13.666 5.104 21.103 1.00 69.69 103 SER A O 1
ATOM 812 N N . LYS A 1 104 ? -12.332 4.825 19.315 1.00 74.00 104 LYS A N 1
ATOM 813 C CA . LYS A 1 104 ? -11.087 4.576 20.055 1.00 74.00 104 LYS A CA 1
ATOM 814 C C . LYS A 1 104 ? -10.383 5.846 20.520 1.00 74.00 104 LYS A C 1
ATOM 816 O O . LYS A 1 104 ? -9.370 5.756 21.203 1.00 74.00 104 LYS A O 1
ATOM 821 N N . HIS A 1 105 ? -10.866 7.025 20.135 1.00 77.44 105 HIS A N 1
ATOM 822 C CA . HIS A 1 105 ? -10.244 8.270 20.563 1.00 77.44 105 HIS A CA 1
ATOM 823 C C . HIS A 1 105 ? -10.586 8.574 22.021 1.00 77.44 105 HIS A C 1
ATOM 825 O O . HIS A 1 105 ? -11.739 8.858 22.351 1.00 77.44 105 HIS A O 1
ATOM 831 N N . THR A 1 106 ? -9.565 8.604 22.870 1.00 80.25 106 THR A N 1
ATOM 832 C CA . THR A 1 106 ? -9.647 9.144 24.226 1.00 80.25 106 THR A CA 1
ATOM 833 C C . THR A 1 106 ? -9.349 10.646 24.223 1.00 80.25 106 THR A C 1
ATOM 835 O O . THR A 1 106 ? -8.828 11.210 23.256 1.00 80.25 106 THR A O 1
ATOM 838 N N . GLY A 1 107 ? -9.789 11.334 25.269 1.00 78.25 107 GLY A N 1
ATOM 839 C CA . GLY A 1 107 ? -9.283 12.644 25.646 1.00 78.25 107 GLY A CA 1
ATOM 840 C C . GLY A 1 107 ? -8.245 12.459 26.742 1.00 78.25 107 GLY A C 1
ATOM 841 O O . GLY A 1 107 ? -8.507 11.741 27.704 1.00 78.25 107 GLY A O 1
ATOM 842 N N . ILE A 1 108 ? -7.099 13.108 26.583 1.00 82.88 108 ILE A N 1
ATOM 843 C CA . ILE A 1 108 ? -6.031 13.121 27.578 1.00 82.88 108 ILE A CA 1
ATOM 844 C C . ILE A 1 108 ? -6.174 14.395 28.408 1.00 82.88 108 ILE A C 1
ATOM 846 O O . ILE A 1 108 ? -6.401 15.476 27.856 1.00 82.88 108 ILE A O 1
ATOM 850 N N . LYS A 1 109 ? -6.066 14.270 29.730 1.00 82.81 109 LYS A N 1
ATOM 851 C CA . LYS A 1 109 ? -5.966 15.402 30.654 1.00 82.81 109 LYS A CA 1
ATOM 852 C C . LYS A 1 109 ? -4.809 15.158 31.615 1.00 82.81 109 LYS A C 1
ATOM 854 O O . LYS A 1 109 ? -4.831 14.162 32.324 1.00 82.81 109 LYS A O 1
ATOM 859 N N . CYS A 1 110 ? -3.867 16.089 31.678 1.00 82.50 110 CYS A N 1
ATOM 860 C CA . CYS A 1 110 ? -2.834 16.104 32.711 1.00 82.50 110 CYS A CA 1
ATOM 861 C C . CYS A 1 110 ? -3.386 16.793 33.964 1.00 82.50 110 CYS A C 1
ATOM 863 O O . CYS A 1 110 ? -4.065 17.816 33.850 1.00 82.50 110 CYS A O 1
ATOM 865 N N . GLU A 1 111 ? -3.131 16.236 35.142 1.00 83.25 111 GLU A N 1
ATOM 866 C CA . GLU A 1 111 ? -3.493 16.845 36.423 1.00 83.25 111 GLU A CA 1
ATOM 867 C C . GLU A 1 111 ? -2.459 16.477 37.484 1.00 83.25 111 GLU A C 1
ATOM 869 O O . GLU A 1 111 ? -2.018 15.336 37.523 1.00 83.25 111 GLU A O 1
ATOM 874 N N . SER A 1 112 ? -2.088 17.425 38.338 1.00 83.69 112 SER A N 1
ATOM 875 C CA . SER A 1 112 ? -1.109 17.232 39.421 1.00 83.69 112 SER A CA 1
ATOM 876 C C . SER A 1 112 ? -1.727 17.336 40.819 1.00 83.69 112 SER A C 1
ATOM 878 O O . SER A 1 112 ? -1.032 17.204 41.814 1.00 83.69 112 SER A O 1
ATOM 880 N N . ASP A 1 113 ? -3.021 17.640 40.903 1.00 86.19 113 ASP A N 1
ATOM 881 C CA . ASP A 1 113 ? -3.761 17.818 42.151 1.00 86.19 113 ASP A CA 1
ATOM 882 C C . ASP A 1 113 ? -4.537 16.540 42.480 1.00 86.19 113 ASP A C 1
ATOM 884 O O . ASP A 1 113 ? -5.463 16.166 41.748 1.00 86.19 113 ASP A O 1
ATOM 888 N N . ASP A 1 114 ? -4.176 15.902 43.591 1.00 83.06 114 ASP A N 1
ATOM 889 C CA . ASP A 1 114 ? -4.718 14.619 44.046 1.00 83.06 114 ASP A CA 1
ATOM 890 C C . ASP A 1 114 ? -6.249 14.596 44.091 1.00 83.06 114 ASP A C 1
ATOM 892 O O . ASP A 1 114 ? -6.875 13.642 43.624 1.00 83.06 114 ASP A O 1
ATOM 896 N N . LYS A 1 115 ? -6.888 15.683 44.545 1.00 86.25 115 LYS A N 1
ATOM 897 C CA . LYS A 1 115 ? -8.357 15.746 44.646 1.00 86.25 115 LYS A CA 1
ATOM 898 C C . LYS A 1 115 ? -9.020 15.731 43.274 1.00 86.25 115 LYS A C 1
ATOM 900 O O . LYS A 1 115 ? -10.100 15.169 43.088 1.00 86.25 115 LYS A O 1
ATOM 905 N N . LYS A 1 116 ? -8.390 16.370 42.287 1.00 83.69 116 LYS A N 1
ATOM 906 C CA . LYS A 1 116 ? -8.890 16.389 40.906 1.00 83.69 116 LYS A CA 1
ATOM 907 C C . LYS A 1 116 ? -8.572 15.093 40.170 1.00 83.69 116 LYS A C 1
ATOM 909 O O . LYS A 1 116 ? -9.302 14.754 39.235 1.00 83.69 116 LYS A O 1
ATOM 914 N N . ILE A 1 117 ? -7.505 14.397 40.557 1.00 83.62 117 ILE A N 1
ATOM 915 C CA . ILE A 1 117 ? -7.176 13.065 40.049 1.00 83.62 117 ILE A CA 1
ATOM 916 C C . ILE A 1 117 ? -8.250 12.076 40.506 1.00 83.62 117 ILE A C 1
ATOM 918 O O . ILE A 1 117 ? -8.887 11.456 39.654 1.00 83.62 117 ILE A O 1
ATOM 922 N N . GLU A 1 118 ? -8.540 12.019 41.807 1.00 84.31 118 GLU A N 1
ATOM 923 C CA . GLU A 1 118 ? -9.564 11.141 42.389 1.00 84.31 118 GLU A CA 1
ATOM 924 C C . GLU A 1 118 ? -10.941 11.378 41.745 1.00 84.31 118 GLU A C 1
ATOM 926 O O . GLU A 1 118 ? -11.531 10.462 41.167 1.00 84.31 118 GLU A O 1
ATOM 931 N N . ALA A 1 119 ? -11.377 12.641 41.658 1.00 85.81 119 ALA A N 1
ATOM 932 C CA . ALA A 1 119 ? -12.639 13.005 41.010 1.00 85.81 119 ALA A CA 1
ATOM 933 C C . ALA A 1 119 ? -12.720 12.593 39.522 1.00 85.81 119 ALA A C 1
ATOM 935 O O . ALA A 1 119 ? -13.805 12.352 38.985 1.00 85.81 119 ALA A O 1
ATOM 936 N N . LYS A 1 120 ? -11.585 12.534 38.811 1.00 82.62 120 LYS A N 1
ATOM 937 C CA . LYS A 1 120 ? -11.532 12.099 37.404 1.00 82.62 120 LYS A CA 1
ATOM 938 C C . LYS A 1 120 ? -11.451 10.580 37.253 1.00 82.62 120 LYS A C 1
ATOM 940 O O . LYS A 1 120 ? -11.907 10.093 36.217 1.00 82.62 120 LYS A O 1
ATOM 945 N N . ILE A 1 121 ? -10.899 9.862 38.232 1.00 83.88 121 ILE A N 1
ATOM 946 C CA . ILE A 1 121 ? -10.890 8.392 38.282 1.00 83.88 121 ILE A CA 1
ATOM 947 C C . ILE A 1 121 ? -12.307 7.869 38.525 1.00 83.88 121 ILE A C 1
ATOM 949 O O . ILE A 1 121 ? -12.760 6.967 37.824 1.00 83.88 121 ILE A O 1
ATOM 953 N N . GLU A 1 122 ? -13.039 8.482 39.456 1.00 86.62 122 GLU A N 1
ATOM 954 C CA . GLU A 1 122 ? -14.425 8.109 39.773 1.00 86.62 122 GLU A CA 1
ATOM 955 C C . GLU A 1 122 ? -15.412 8.440 38.645 1.00 86.62 122 GLU A C 1
ATOM 957 O O . GLU A 1 122 ? -16.521 7.906 38.565 1.00 86.62 122 GLU A O 1
ATOM 962 N N . HIS A 1 123 ? -15.021 9.332 37.737 1.00 86.12 123 HIS A N 1
ATOM 963 C CA . HIS A 1 123 ? -15.876 9.748 36.646 1.00 86.12 123 HIS A CA 1
ATOM 964 C C . HIS A 1 123 ? -16.150 8.584 35.674 1.00 86.12 123 HIS A C 1
ATOM 966 O O . HIS A 1 123 ? -15.234 7.981 35.128 1.00 86.12 123 HIS A O 1
ATOM 972 N N . PHE A 1 124 ? -17.418 8.338 35.326 1.00 83.12 124 PHE A N 1
ATOM 973 C CA . PHE A 1 124 ? -17.857 7.210 34.475 1.00 83.12 124 PHE A CA 1
ATOM 974 C C . PHE A 1 124 ? -17.218 7.126 33.070 1.00 83.12 124 PHE A C 1
ATOM 976 O O . PHE A 1 124 ? -17.341 6.117 32.374 1.00 83.12 124 PHE A O 1
ATOM 983 N N . THR A 1 125 ? -16.562 8.195 32.610 1.00 82.75 125 THR A N 1
ATOM 984 C CA . THR A 1 125 ? -15.792 8.200 31.354 1.00 82.75 125 THR A CA 1
ATOM 985 C C . THR A 1 125 ? -14.306 7.936 31.554 1.00 82.75 125 THR A C 1
ATOM 987 O O . THR A 1 125 ? -13.552 8.091 30.601 1.00 82.75 125 THR A O 1
ATOM 990 N N . PHE A 1 126 ? -13.851 7.586 32.749 1.00 85.19 126 PHE A N 1
ATOM 991 C CA . PHE A 1 126 ? -12.477 7.179 32.991 1.00 85.19 126 PHE A CA 1
ATOM 992 C C . PHE A 1 126 ? -12.126 5.940 32.149 1.00 85.19 126 PHE A C 1
ATOM 994 O O . PHE A 1 126 ? -12.951 5.048 31.929 1.00 85.19 126 PHE A O 1
ATOM 1001 N N . HIS A 1 127 ? -10.915 5.924 31.596 1.00 82.19 127 HIS A N 1
ATOM 1002 C CA . HIS A 1 127 ? -10.397 4.818 30.790 1.00 82.19 127 HIS A CA 1
ATOM 1003 C C . HIS A 1 127 ? -9.080 4.276 31.343 1.00 82.19 127 HIS A C 1
ATOM 1005 O O . HIS A 1 127 ? -8.844 3.073 31.280 1.00 82.19 127 HIS A O 1
ATOM 1011 N N . GLY A 1 128 ? -8.206 5.150 31.832 1.00 83.75 128 GLY A N 1
ATOM 1012 C CA . GLY A 1 128 ? -6.926 4.756 32.400 1.00 83.75 128 GLY A CA 1
ATOM 1013 C C . GLY A 1 128 ? -6.161 5.958 32.926 1.00 83.75 128 GLY A C 1
ATOM 1014 O O . GLY A 1 128 ? -6.507 7.100 32.623 1.00 83.75 128 GLY A O 1
ATOM 1015 N N . LEU A 1 129 ? -5.126 5.681 33.702 1.00 85.25 129 LEU A N 1
ATOM 1016 C CA . LEU A 1 129 ? -4.235 6.667 34.290 1.00 85.25 129 LEU A CA 1
ATOM 1017 C C . LEU A 1 129 ? -2.799 6.190 34.086 1.00 85.25 129 LEU A C 1
ATOM 1019 O O . LEU A 1 129 ? -2.531 4.995 34.205 1.00 85.25 129 LEU A O 1
ATOM 1023 N N . GLU A 1 130 ? -1.914 7.116 33.751 1.00 84.44 130 GLU A N 1
ATOM 1024 C CA . GLU A 1 130 ? -0.478 6.885 33.660 1.00 84.44 130 GLU A CA 1
ATOM 1025 C C . GLU A 1 130 ? 0.214 7.910 34.563 1.00 84.44 130 GLU A C 1
ATOM 1027 O O . GLU A 1 130 ? 0.021 9.119 34.412 1.00 84.44 130 GLU A O 1
ATOM 1032 N N . GLU A 1 131 ? 0.943 7.418 35.561 1.00 79.88 131 GLU A N 1
ATOM 1033 C CA . GLU A 1 131 ? 1.683 8.265 36.495 1.00 79.88 131 GLU A CA 1
ATOM 1034 C C . GLU A 1 131 ? 2.933 8.807 35.793 1.00 79.88 131 GLU A C 1
ATOM 1036 O O . GLU A 1 131 ? 3.760 8.051 35.277 1.00 79.88 131 GLU A O 1
ATOM 1041 N N . LEU A 1 132 ? 3.053 10.130 35.755 1.00 78.44 132 LEU A N 1
ATOM 1042 C CA . LEU A 1 132 ? 4.273 10.855 35.418 1.00 78.44 132 LEU A CA 1
ATOM 1043 C C . LEU A 1 132 ? 4.872 11.376 36.731 1.00 78.44 132 LEU A C 1
ATOM 1045 O O . LEU A 1 132 ? 4.166 11.483 37.729 1.00 78.44 132 LEU A O 1
ATOM 1049 N N . ASN A 1 133 ? 6.155 11.743 36.724 1.00 77.00 133 ASN A N 1
ATOM 1050 C CA . ASN A 1 133 ? 6.886 12.122 37.942 1.00 77.00 133 ASN A CA 1
ATOM 1051 C C . ASN A 1 133 ? 6.115 13.089 38.865 1.00 77.00 133 ASN A C 1
ATOM 1053 O O . ASN A 1 133 ? 5.937 12.781 40.038 1.00 77.00 133 ASN A O 1
ATOM 1057 N N . ASP A 1 134 ? 5.605 14.203 38.323 1.00 79.12 134 ASP A N 1
ATOM 1058 C CA . ASP A 1 134 ? 4.932 15.258 39.105 1.00 79.12 134 ASP A CA 1
ATOM 1059 C C . ASP A 1 134 ? 3.437 15.427 38.755 1.00 79.12 134 ASP A C 1
ATOM 1061 O O . ASP A 1 134 ? 2.793 16.397 39.162 1.00 79.12 134 ASP A O 1
ATOM 1065 N N . ALA A 1 135 ? 2.875 14.542 37.923 1.00 82.38 135 ALA A N 1
ATOM 1066 C CA . ALA A 1 135 ? 1.497 14.654 37.444 1.00 82.38 135 ALA A CA 1
ATOM 1067 C C . ALA A 1 135 ? 0.938 13.308 36.977 1.00 82.38 135 ALA A C 1
ATOM 1069 O O . ALA A 1 135 ? 1.667 12.414 36.578 1.00 82.38 135 ALA A O 1
ATOM 1070 N N . CYS A 1 136 ? -0.380 13.183 36.920 1.00 80.19 136 CYS A N 1
ATOM 1071 C CA . CYS A 1 136 ? -1.049 12.043 36.308 1.00 80.19 136 CYS A CA 1
ATOM 1072 C C . CYS A 1 136 ? -1.593 12.408 34.924 1.00 80.19 136 CYS A C 1
ATOM 1074 O O . CYS A 1 136 ? -2.312 13.400 34.753 1.00 80.19 136 CYS A O 1
ATOM 1076 N N . GLU A 1 137 ? -1.302 11.570 33.930 1.00 85.19 137 GLU A N 1
ATOM 1077 C CA . GLU A 1 137 ? -1.982 11.588 32.642 1.00 85.19 137 GLU A CA 1
ATOM 1078 C C . GLU A 1 137 ? -3.251 10.734 32.723 1.00 85.19 137 GLU A C 1
ATOM 1080 O O . GLU A 1 137 ? -3.208 9.510 32.832 1.00 85.19 137 GLU A O 1
ATOM 1085 N N . ILE A 1 138 ? -4.415 11.381 32.662 1.00 84.12 138 ILE A N 1
ATOM 1086 C CA . ILE A 1 138 ? -5.711 10.717 32.785 1.00 84.12 138 ILE A CA 1
ATOM 1087 C C . ILE A 1 138 ? -6.355 10.591 31.409 1.00 84.12 138 ILE A C 1
ATOM 1089 O O . ILE A 1 138 ? -6.734 11.579 30.769 1.00 84.12 138 ILE A O 1
ATOM 1093 N N . ASN A 1 139 ? -6.542 9.348 30.982 1.00 84.56 139 ASN A N 1
ATOM 1094 C CA . ASN A 1 139 ? -7.258 8.982 29.775 1.00 84.56 139 ASN A CA 1
ATOM 1095 C C . ASN A 1 139 ? -8.758 8.871 30.058 1.00 84.56 139 ASN A C 1
ATOM 1097 O O . ASN A 1 139 ? -9.205 8.064 30.874 1.00 84.56 139 ASN A O 1
ATOM 1101 N N . MET A 1 140 ? -9.558 9.642 29.323 1.00 82.50 140 MET A N 1
ATOM 1102 C CA . MET A 1 140 ? -11.018 9.617 29.398 1.00 82.50 140 MET A CA 1
ATOM 1103 C C . MET A 1 140 ? -11.638 9.231 28.050 1.00 82.50 140 MET A C 1
ATOM 1105 O O . MET A 1 140 ? -11.220 9.702 26.994 1.00 82.50 140 MET A O 1
ATOM 1109 N N . LYS A 1 141 ? -12.695 8.420 28.056 1.00 81.31 141 LYS A N 1
ATOM 1110 C CA . LYS A 1 141 ? -13.552 8.174 26.890 1.00 81.31 141 LYS A CA 1
ATOM 1111 C C . LYS A 1 141 ? -14.268 9.462 26.479 1.00 81.31 141 LYS A C 1
ATOM 1113 O O . LYS A 1 141 ? -14.722 10.240 27.320 1.00 81.31 141 LYS A O 1
ATOM 1118 N N . LYS A 1 142 ? -14.424 9.676 25.173 1.00 77.56 142 LYS A N 1
ATOM 1119 C CA . LYS A 1 142 ? -15.236 10.784 24.654 1.00 77.56 142 LYS A CA 1
ATOM 1120 C C . LYS A 1 142 ? -16.724 10.472 24.819 1.00 77.56 142 LYS A C 1
ATOM 1122 O O . LYS A 1 142 ? -17.172 9.401 24.425 1.00 77.56 142 LYS A O 1
ATOM 1127 N N . ARG A 1 143 ? -17.486 11.422 25.377 1.00 72.56 143 ARG A N 1
ATOM 1128 C CA . ARG A 1 143 ? -18.945 11.291 25.585 1.00 72.56 143 ARG A CA 1
ATOM 1129 C C . ARG A 1 143 ? -19.737 11.293 24.278 1.00 72.56 143 ARG A C 1
ATOM 1131 O O . ARG A 1 143 ? -20.756 10.626 24.180 1.00 72.56 143 ARG A O 1
ATOM 1138 N N . SER A 1 144 ? -19.266 12.034 23.283 1.00 69.06 144 SER A N 1
ATOM 1139 C CA . SER A 1 144 ? -19.843 12.066 21.946 1.00 69.06 144 SER A CA 1
ATOM 1140 C C . SER A 1 144 ? -18.729 11.989 20.912 1.00 69.06 144 SER A C 1
ATOM 1142 O O . SER A 1 144 ? -17.631 12.525 21.087 1.00 69.06 144 SER A O 1
ATOM 1144 N N . THR A 1 145 ? -19.003 11.274 19.829 1.00 63.19 145 THR A N 1
ATOM 1145 C CA . THR A 1 145 ? -18.127 11.202 18.664 1.00 63.19 145 THR A CA 1
ATOM 1146 C C . THR A 1 145 ? -18.908 11.690 17.461 1.00 63.19 145 THR A C 1
ATOM 1148 O O . THR A 1 145 ? -19.915 11.104 17.082 1.00 63.19 145 THR A O 1
ATOM 1151 N N . THR A 1 146 ? -18.446 12.779 16.853 1.00 61.66 146 THR A N 1
ATOM 1152 C CA . THR A 1 146 ? -18.977 13.227 15.566 1.00 61.66 146 THR A CA 1
ATOM 1153 C C . THR A 1 146 ? -18.404 12.324 14.488 1.00 61.66 146 THR A C 1
ATOM 1155 O O . THR A 1 146 ? -17.231 12.446 14.140 1.00 61.66 146 THR A O 1
ATOM 1158 N N . THR A 1 147 ? -19.201 11.396 13.976 1.00 56.03 147 THR A N 1
ATOM 1159 C CA . THR A 1 147 ? -18.816 10.569 12.834 1.00 56.03 147 THR A CA 1
ATOM 1160 C C . THR A 1 147 ? -18.826 11.412 11.564 1.00 56.03 147 THR A C 1
ATOM 1162 O O . THR A 1 147 ? -19.855 11.940 11.149 1.00 56.03 147 THR A O 1
ATOM 1165 N N . ALA A 1 148 ? -17.668 11.536 10.915 1.00 55.72 148 ALA A N 1
ATOM 1166 C CA . ALA A 1 148 ? -17.627 12.030 9.546 1.00 55.72 148 ALA A CA 1
ATOM 1167 C C . ALA A 1 148 ? -18.303 10.992 8.631 1.00 55.72 148 ALA A C 1
ATOM 1169 O O . ALA A 1 148 ? -17.990 9.803 8.692 1.00 55.72 148 ALA A O 1
ATOM 1170 N N . SER A 1 149 ? -19.217 11.435 7.768 1.00 51.66 149 SER A N 1
ATOM 1171 C CA . SER A 1 149 ? -20.024 10.615 6.846 1.00 51.66 149 SER A CA 1
ATOM 1172 C C . SER A 1 149 ? -19.225 9.866 5.760 1.00 51.66 149 SER A C 1
ATOM 1174 O O . SER A 1 149 ? -19.801 9.241 4.870 1.00 51.66 149 SER A O 1
ATOM 1176 N N . THR A 1 150 ? -17.892 9.906 5.803 1.00 55.72 150 THR A N 1
ATOM 1177 C CA . THR A 1 150 ? -16.994 9.414 4.751 1.00 55.72 150 THR A CA 1
ATOM 1178 C C . THR A 1 150 ? -16.605 7.940 4.873 1.00 55.72 150 THR A C 1
ATOM 1180 O O . THR A 1 150 ? -16.031 7.401 3.922 1.00 55.72 150 THR A O 1
ATOM 1183 N N . SER A 1 151 ? -16.954 7.244 5.960 1.00 56.66 151 SER A N 1
ATOM 1184 C CA . SER A 1 151 ? -16.591 5.830 6.167 1.00 56.66 151 SER A CA 1
ATOM 1185 C C . SER A 1 151 ? -17.132 4.897 5.073 1.00 56.66 151 SER A C 1
ATOM 1187 O O . SER A 1 151 ? -16.426 3.987 4.638 1.00 56.66 151 SER A O 1
ATOM 1189 N N . THR A 1 152 ? -18.320 5.169 4.523 1.00 58.94 152 THR A N 1
ATOM 1190 C CA . THR A 1 152 ? -18.905 4.379 3.421 1.00 58.94 152 THR A CA 1
ATOM 1191 C C . THR A 1 152 ? -18.075 4.449 2.131 1.00 58.94 152 THR A C 1
ATOM 1193 O O . THR A 1 152 ? -18.054 3.494 1.356 1.00 58.94 152 THR A O 1
ATOM 1196 N N . SER A 1 153 ? -17.327 5.536 1.902 1.00 62.12 153 SER A N 1
ATOM 1197 C CA . SER A 1 153 ? -16.503 5.710 0.692 1.00 62.12 153 SER A CA 1
ATOM 1198 C C . SER A 1 153 ? -15.219 4.867 0.691 1.00 62.12 153 SER A C 1
ATOM 1200 O O . SER A 1 153 ? -14.621 4.620 -0.365 1.00 62.12 153 SER A O 1
ATOM 1202 N N . ILE A 1 154 ? -14.785 4.382 1.861 1.00 69.56 154 ILE A N 1
ATOM 1203 C CA . ILE A 1 154 ? -13.488 3.717 1.980 1.00 69.56 154 ILE A CA 1
ATOM 1204 C C . ILE A 1 154 ? -13.521 2.258 1.521 1.00 69.56 154 ILE A C 1
ATOM 1206 O O . ILE A 1 154 ? -12.548 1.777 0.937 1.00 69.56 154 ILE A O 1
ATOM 1210 N N . VAL A 1 155 ? -14.644 1.563 1.721 1.00 68.25 155 VAL A N 1
ATOM 1211 C CA . VAL A 1 155 ? -14.784 0.142 1.367 1.00 68.25 155 VAL A CA 1
ATOM 1212 C C . VAL A 1 155 ? -14.710 -0.081 -0.150 1.00 68.25 155 VAL A C 1
ATOM 1214 O O . VAL A 1 155 ? -13.914 -0.930 -0.572 1.00 68.25 155 VAL A O 1
ATOM 1217 N N . PRO A 1 156 ? -15.420 0.699 -0.996 1.00 69.38 156 PRO A N 1
ATOM 1218 C CA . PRO A 1 156 ? -15.215 0.657 -2.442 1.00 69.38 156 PRO A CA 1
ATOM 1219 C C . PRO A 1 156 ? -13.770 0.991 -2.816 1.00 69.38 156 PRO A C 1
ATOM 1221 O O . PRO A 1 156 ? -13.173 0.283 -3.617 1.00 69.38 156 PRO A O 1
ATOM 1224 N N . THR A 1 157 ? -13.159 1.997 -2.181 1.00 70.88 157 THR A N 1
ATOM 1225 C CA . THR A 1 157 ? -11.778 2.410 -2.480 1.00 70.88 157 THR A CA 1
ATOM 1226 C C . THR A 1 157 ? -10.761 1.290 -2.228 1.00 70.88 157 THR A C 1
ATOM 1228 O O . THR A 1 157 ? -9.912 1.023 -3.080 1.00 70.88 157 THR A O 1
ATOM 1231 N N . PHE A 1 158 ? -10.831 0.605 -1.081 1.00 71.62 158 PHE A N 1
ATOM 1232 C CA . PHE A 1 158 ? -9.956 -0.537 -0.790 1.00 71.62 158 PHE A CA 1
ATOM 1233 C C . PHE A 1 158 ? -10.232 -1.724 -1.708 1.00 71.62 158 PHE A C 1
ATOM 1235 O O . PHE A 1 158 ? -9.290 -2.358 -2.185 1.00 71.62 158 PHE A O 1
ATOM 1242 N N . SER A 1 159 ? -11.504 -2.011 -1.981 1.00 66.75 159 SER A N 1
ATOM 1243 C CA . SER A 1 159 ? -11.882 -3.136 -2.834 1.00 66.75 159 SER A CA 1
ATOM 1244 C C . SER A 1 159 ? -11.462 -2.924 -4.287 1.00 66.75 159 SER A C 1
ATOM 1246 O O . SER A 1 159 ? -10.971 -3.862 -4.904 1.00 66.75 159 SER A O 1
ATOM 1248 N N . ILE A 1 160 ? -11.575 -1.698 -4.810 1.00 75.38 160 ILE A N 1
ATOM 1249 C CA . ILE A 1 160 ? -11.072 -1.317 -6.137 1.00 75.38 160 ILE A CA 1
ATOM 1250 C C . ILE A 1 160 ? -9.555 -1.491 -6.182 1.00 75.38 160 ILE A C 1
ATOM 1252 O O . ILE A 1 160 ? -9.058 -2.186 -7.059 1.00 75.38 160 ILE A O 1
ATOM 1256 N N . LYS A 1 161 ? -8.813 -0.955 -5.198 1.00 74.69 161 LYS A N 1
ATOM 1257 C CA . LYS A 1 161 ? -7.350 -1.136 -5.122 1.00 74.69 161 LYS A CA 1
ATOM 1258 C C . LYS A 1 161 ? -6.955 -2.618 -5.099 1.00 74.69 161 LYS A C 1
ATOM 1260 O O . LYS A 1 161 ? -6.002 -3.003 -5.772 1.00 74.69 161 LYS A O 1
ATOM 1265 N N . LYS A 1 162 ? -7.690 -3.449 -4.347 1.00 76.75 162 LYS A N 1
ATOM 1266 C CA . LYS A 1 162 ? -7.466 -4.900 -4.279 1.00 76.75 162 LYS A CA 1
ATOM 1267 C C . LYS A 1 162 ? -7.767 -5.582 -5.615 1.00 76.75 162 LYS A C 1
ATOM 1269 O O . LYS A 1 162 ? -6.935 -6.343 -6.091 1.00 76.75 162 LYS A O 1
ATOM 1274 N N . TRP A 1 163 ? -8.918 -5.292 -6.220 1.00 72.31 163 TRP A N 1
ATOM 1275 C CA . TRP A 1 163 ? -9.317 -5.839 -7.517 1.00 72.31 163 TRP A CA 1
ATOM 1276 C C . TRP A 1 163 ? -8.314 -5.483 -8.613 1.00 72.31 163 TRP A C 1
ATOM 1278 O O . TRP A 1 163 ? -7.870 -6.364 -9.337 1.00 72.31 163 TRP A O 1
ATOM 1288 N N . THR A 1 164 ? -7.885 -4.223 -8.678 1.00 70.94 164 THR A N 1
ATOM 1289 C CA . THR A 1 164 ? -6.879 -3.765 -9.636 1.00 70.94 164 THR A CA 1
ATOM 1290 C C . THR A 1 164 ? -5.560 -4.527 -9.489 1.00 70.94 164 THR A C 1
ATOM 1292 O O . THR A 1 164 ? -4.985 -4.955 -10.487 1.00 70.94 164 THR A O 1
ATOM 1295 N N . LEU A 1 165 ? -5.093 -4.744 -8.254 1.00 72.56 165 LEU A N 1
ATOM 1296 C CA . LEU A 1 165 ? -3.880 -5.524 -8.009 1.00 72.56 165 LEU A CA 1
ATOM 1297 C C . LEU A 1 165 ? -4.044 -6.979 -8.468 1.00 72.56 165 LEU A C 1
ATOM 1299 O O . LEU A 1 165 ? -3.165 -7.502 -9.145 1.00 72.56 165 LEU A O 1
ATOM 1303 N N . ILE A 1 166 ? -5.175 -7.608 -8.135 1.00 72.25 166 ILE A N 1
ATOM 1304 C CA . ILE A 1 166 ? -5.483 -8.983 -8.546 1.00 72.25 166 ILE A CA 1
ATOM 1305 C C . ILE A 1 166 ? -5.510 -9.086 -10.073 1.00 72.25 166 ILE A C 1
ATOM 1307 O O . ILE A 1 166 ? -4.797 -9.916 -10.630 1.00 72.25 166 ILE A O 1
ATOM 1311 N N . ALA A 1 167 ? -6.245 -8.201 -10.752 1.00 67.38 167 ALA A N 1
ATOM 1312 C CA . ALA A 1 167 ? -6.353 -8.183 -12.208 1.00 67.38 167 ALA A CA 1
ATOM 1313 C C . ALA A 1 167 ? -4.974 -8.104 -12.886 1.00 67.38 167 ALA A C 1
ATOM 1315 O O . ALA A 1 167 ? -4.695 -8.864 -13.811 1.00 67.38 167 ALA A O 1
ATOM 1316 N N . LEU A 1 168 ? -4.071 -7.261 -12.379 1.00 64.31 168 LEU A N 1
ATOM 1317 C CA . LEU A 1 168 ? -2.705 -7.148 -12.902 1.00 64.31 168 LEU A CA 1
ATOM 1318 C C . LEU A 1 168 ? -1.854 -8.391 -12.659 1.00 64.31 168 LEU A C 1
ATOM 1320 O O . LEU A 1 168 ? -1.085 -8.790 -13.536 1.00 64.31 168 LEU A O 1
ATOM 1324 N N . THR A 1 169 ? -1.997 -9.027 -11.493 1.00 62.81 169 THR A N 1
ATOM 1325 C CA . THR A 1 169 ? -1.305 -10.292 -11.213 1.00 62.81 169 THR A CA 1
ATOM 1326 C 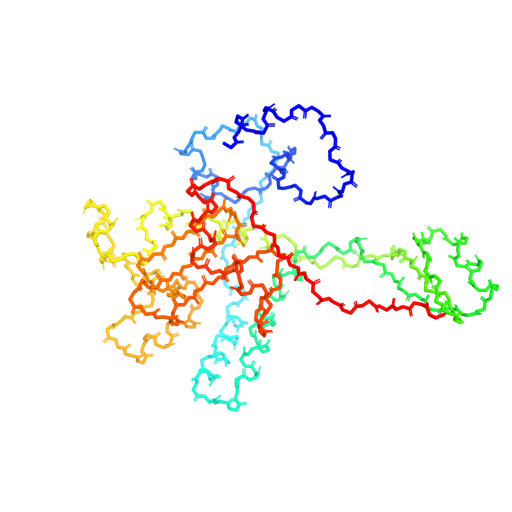C . THR A 1 169 ? -1.830 -11.434 -12.081 1.00 62.81 169 THR A C 1
ATOM 1328 O O . THR A 1 169 ? -1.030 -12.207 -12.600 1.00 62.81 169 THR A O 1
ATOM 1331 N N . SER A 1 170 ? -3.143 -11.500 -12.327 1.00 58.88 170 SER A N 1
ATOM 1332 C CA . SER A 1 170 ? -3.764 -12.486 -13.220 1.00 58.88 170 SER A CA 1
ATOM 1333 C C . SER A 1 170 ? -3.340 -12.290 -14.678 1.00 58.88 170 SER A C 1
ATOM 1335 O O . SER A 1 170 ? -3.149 -13.267 -15.400 1.00 58.88 170 SER A O 1
ATOM 1337 N N . LEU A 1 171 ? -3.114 -11.040 -15.096 1.00 55.16 171 LEU A N 1
ATOM 1338 C CA . LEU A 1 171 ? -2.564 -10.702 -16.412 1.00 55.16 171 LEU A CA 1
ATOM 1339 C C . LEU A 1 171 ? -1.048 -10.972 -16.526 1.00 55.16 171 LEU A C 1
ATOM 1341 O O . LEU A 1 171 ? -0.488 -10.824 -17.607 1.00 55.16 171 LEU A O 1
ATOM 1345 N N . SER A 1 172 ? -0.376 -11.413 -15.451 1.00 50.59 172 SER A N 1
ATOM 1346 C CA . SER A 1 172 ? 1.085 -11.607 -15.400 1.00 50.59 172 SER A CA 1
ATOM 1347 C C . SER A 1 172 ? 1.875 -10.327 -15.713 1.00 50.59 172 SER A C 1
ATOM 1349 O O . SER A 1 172 ? 2.917 -10.379 -16.365 1.00 50.59 172 SER A O 1
ATOM 1351 N N . VAL A 1 173 ? 1.392 -9.168 -15.245 1.00 45.66 173 VAL A N 1
ATOM 1352 C CA . VAL A 1 173 ? 2.006 -7.861 -15.525 1.00 45.66 173 VAL A CA 1
ATOM 1353 C C . VAL A 1 173 ? 2.506 -7.189 -14.248 1.00 45.66 173 VAL A C 1
ATOM 1355 O O . VAL A 1 173 ? 2.081 -6.112 -13.842 1.00 45.66 173 VAL A O 1
ATOM 1358 N N . VAL A 1 174 ? 3.482 -7.824 -13.613 1.00 45.12 174 VAL A N 1
ATOM 1359 C CA . VAL A 1 174 ? 4.592 -7.046 -13.050 1.00 45.12 174 VAL A CA 1
ATOM 1360 C C . VAL A 1 174 ? 5.463 -6.675 -14.256 1.00 45.12 174 VAL A C 1
ATOM 1362 O O . VAL A 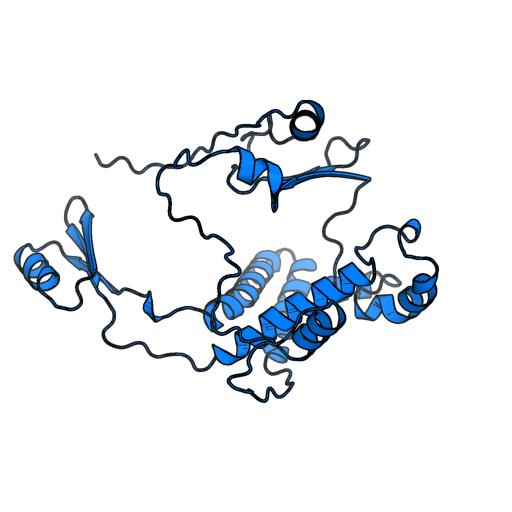1 174 ? 5.452 -7.411 -15.239 1.00 45.12 174 VAL A O 1
ATOM 1365 N N . ARG A 1 175 ? 6.184 -5.548 -14.252 1.00 42.22 175 ARG A N 1
ATOM 1366 C CA . ARG A 1 175 ? 7.101 -5.127 -15.337 1.00 42.22 175 ARG A CA 1
ATOM 1367 C C . ARG A 1 175 ? 8.317 -6.068 -15.450 1.00 42.22 175 ARG A C 1
ATOM 1369 O O . ARG A 1 175 ? 9.464 -5.648 -15.428 1.00 42.22 175 ARG A O 1
ATOM 1376 N N . ILE A 1 176 ? 8.067 -7.365 -15.523 1.00 49.06 176 ILE A N 1
ATOM 1377 C CA . ILE A 1 176 ? 9.020 -8.404 -15.834 1.00 49.06 176 ILE A CA 1
ATOM 1378 C C . ILE A 1 176 ? 9.130 -8.352 -17.351 1.00 49.06 176 ILE A C 1
ATOM 1380 O O . ILE A 1 176 ? 8.121 -8.327 -18.055 1.00 49.06 176 ILE A O 1
ATOM 1384 N N . ARG A 1 177 ? 10.363 -8.241 -17.844 1.00 49.72 177 ARG A N 1
ATOM 1385 C CA . ARG A 1 177 ? 10.721 -8.196 -19.269 1.00 49.72 177 ARG A CA 1
ATOM 1386 C C . ARG A 1 177 ? 9.772 -9.080 -20.102 1.00 49.72 177 ARG A C 1
ATOM 1388 O O . ARG A 1 177 ? 9.459 -10.186 -19.664 1.00 49.72 177 ARG A O 1
ATOM 1395 N N . PHE A 1 178 ? 9.385 -8.623 -21.303 1.00 47.00 178 PHE A N 1
ATOM 1396 C CA . PHE A 1 178 ? 8.459 -9.257 -22.277 1.00 47.00 178 PHE A CA 1
ATOM 1397 C C . PHE A 1 178 ? 8.485 -10.801 -22.368 1.00 47.00 178 PHE A C 1
ATOM 1399 O O . PHE A 1 178 ? 7.503 -11.412 -22.782 1.00 47.00 178 PHE A O 1
ATOM 1406 N N . LYS A 1 179 ? 9.594 -11.437 -21.981 1.00 52.69 179 LYS A N 1
ATOM 1407 C CA . LYS A 1 179 ? 9.786 -12.886 -21.892 1.00 52.69 179 LYS A C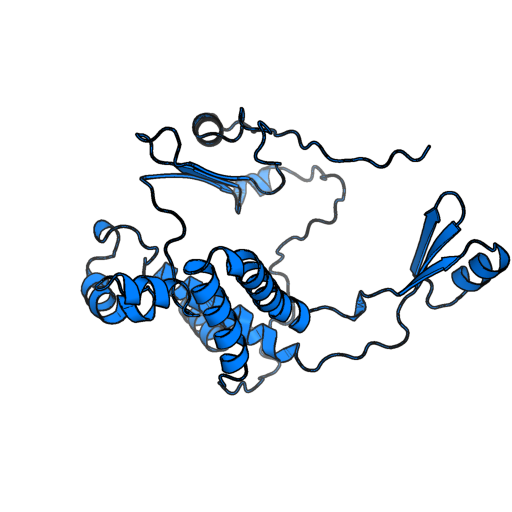A 1
ATOM 1408 C C . LYS A 1 179 ? 8.809 -13.612 -20.950 1.00 52.69 179 LYS A C 1
ATOM 1410 O O . LYS A 1 179 ? 8.534 -14.774 -21.212 1.00 52.69 179 LYS A O 1
ATOM 1415 N N . THR A 1 180 ? 8.259 -12.959 -19.923 1.00 59.28 180 THR A N 1
ATOM 1416 C CA . THR A 1 180 ? 7.421 -13.627 -18.891 1.00 59.28 180 THR A CA 1
ATOM 1417 C C . THR A 1 180 ? 5.915 -13.474 -19.129 1.00 59.28 180 THR A C 1
ATOM 1419 O O . THR A 1 180 ? 5.103 -14.062 -18.420 1.00 59.28 180 THR A O 1
ATOM 1422 N N . ILE A 1 181 ? 5.519 -12.697 -20.143 1.00 68.31 181 ILE A N 1
ATOM 1423 C CA . ILE A 1 181 ? 4.112 -12.555 -20.529 1.00 68.31 181 ILE A CA 1
ATOM 1424 C C . ILE A 1 181 ? 3.697 -13.811 -21.288 1.00 68.31 181 ILE A C 1
ATOM 1426 O O . ILE A 1 181 ? 4.347 -14.179 -22.280 1.00 68.31 181 ILE A O 1
ATOM 1430 N N . LYS A 1 182 ? 2.598 -14.430 -20.839 1.00 75.50 182 LYS A N 1
ATOM 1431 C CA . LYS A 1 182 ? 1.994 -15.586 -21.506 1.00 75.50 182 LYS A CA 1
ATOM 1432 C C . LYS A 1 182 ? 1.804 -15.290 -23.002 1.00 75.50 182 LYS A C 1
ATOM 1434 O O . LYS A 1 182 ? 1.314 -14.200 -23.316 1.00 75.50 182 LYS A O 1
ATOM 1439 N N . PRO A 1 183 ? 2.219 -16.182 -23.921 1.00 81.50 183 PRO A N 1
ATOM 1440 C CA . PRO A 1 183 ? 2.195 -15.915 -25.361 1.00 81.50 183 PRO A CA 1
ATOM 1441 C C . PRO A 1 183 ? 0.856 -15.361 -25.865 1.00 81.50 183 PRO A C 1
ATOM 1443 O O . PRO A 1 183 ? 0.841 -14.370 -26.593 1.00 81.50 183 PRO A O 1
ATOM 1446 N N . GLU A 1 184 ? -0.250 -15.930 -25.393 1.00 83.00 184 GLU A N 1
ATOM 1447 C CA . GLU A 1 184 ? -1.624 -15.570 -25.742 1.00 83.00 184 GLU A CA 1
ATOM 1448 C C . GLU A 1 184 ? -2.056 -14.175 -25.255 1.00 83.00 184 GLU A C 1
ATOM 1450 O O . GLU A 1 184 ? -2.976 -13.584 -25.812 1.00 83.00 184 GLU A O 1
ATOM 1455 N N . LEU A 1 185 ? -1.371 -13.599 -24.260 1.00 81.75 185 LEU A N 1
ATOM 1456 C CA . LEU A 1 185 ? -1.676 -12.270 -23.715 1.00 81.75 185 LEU A CA 1
ATOM 1457 C C . LEU A 1 185 ? -0.796 -11.158 -24.299 1.00 81.75 185 LEU A C 1
ATOM 1459 O O . LEU A 1 185 ? -0.982 -9.988 -23.962 1.00 81.75 185 LEU A O 1
ATOM 1463 N N . ARG A 1 186 ? 0.171 -11.481 -25.167 1.00 82.31 186 ARG A N 1
ATOM 1464 C CA . ARG A 1 186 ? 1.158 -10.503 -25.657 1.00 82.31 186 ARG A CA 1
ATOM 1465 C C . ARG A 1 186 ? 0.538 -9.387 -26.488 1.00 82.31 186 ARG A C 1
ATOM 1467 O O . ARG A 1 186 ? 0.892 -8.229 -26.278 1.00 82.31 186 ARG A O 1
ATOM 1474 N N . GLU A 1 187 ? -0.371 -9.712 -27.403 1.00 86.62 187 GLU A N 1
ATOM 1475 C CA . GLU A 1 187 ? -1.030 -8.698 -28.238 1.00 86.62 187 GLU A CA 1
ATOM 1476 C C . GLU A 1 187 ? -1.970 -7.820 -27.414 1.00 86.62 187 GLU A C 1
ATOM 1478 O O . GLU A 1 187 ? -1.898 -6.594 -27.497 1.00 86.62 187 GLU A O 1
ATOM 1483 N N . TYR A 1 188 ? -2.754 -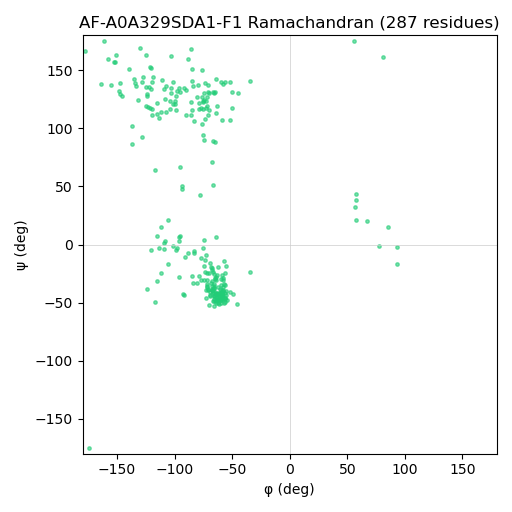8.432 -26.521 1.00 84.94 188 TYR A N 1
ATOM 1484 C CA . TYR A 1 188 ? -3.586 -7.694 -25.573 1.00 84.94 188 TYR A CA 1
ATOM 1485 C C . TYR A 1 188 ? -2.744 -6.729 -24.727 1.00 84.94 188 TYR A C 1
ATOM 1487 O O . TYR A 1 188 ? -3.077 -5.550 -24.609 1.00 84.94 188 TYR A O 1
ATOM 1495 N N . PHE A 1 189 ? -1.612 -7.200 -24.196 1.00 84.00 189 PHE A N 1
ATOM 1496 C CA . PHE A 1 189 ? -0.696 -6.366 -23.426 1.00 84.00 189 PHE A CA 1
ATOM 1497 C C . PHE A 1 189 ? -0.122 -5.215 -24.257 1.00 84.00 189 PHE A C 1
ATOM 1499 O O . PHE A 1 189 ? -0.108 -4.084 -23.784 1.00 84.00 189 PHE A O 1
ATOM 1506 N N . LYS A 1 190 ? 0.329 -5.454 -25.495 1.00 84.62 190 LYS A N 1
ATOM 1507 C CA . LYS A 1 190 ? 0.857 -4.384 -26.361 1.00 84.62 190 LYS A CA 1
ATOM 1508 C C . LYS A 1 190 ? -0.170 -3.278 -26.599 1.00 84.62 190 LYS A C 1
ATOM 1510 O O . LYS A 1 190 ? 0.209 -2.110 -26.581 1.00 84.62 190 LYS A O 1
ATOM 1515 N N . GLN A 1 191 ? -1.436 -3.646 -26.790 1.00 88.31 191 GLN A N 1
ATOM 1516 C CA . GLN A 1 191 ? -2.528 -2.702 -27.030 1.00 88.31 191 GLN A CA 1
ATOM 1517 C C . GLN A 1 191 ? -2.895 -1.900 -25.771 1.00 88.31 191 GLN A C 1
ATOM 1519 O O . GLN A 1 191 ? -3.125 -0.700 -25.868 1.00 88.31 191 GLN A O 1
ATOM 1524 N N . HIS A 1 192 ? -2.873 -2.531 -24.591 1.00 85.19 192 HIS A N 1
ATOM 1525 C CA . HIS A 1 192 ? -3.388 -1.940 -23.346 1.00 85.19 192 HIS A CA 1
ATOM 1526 C C . HIS A 1 192 ? -2.298 -1.540 -22.337 1.00 85.19 192 HIS A C 1
ATOM 1528 O O . HIS A 1 192 ? -2.606 -1.100 -21.230 1.00 85.19 192 HIS A O 1
ATOM 1534 N N . LYS A 1 193 ? -1.000 -1.680 -22.654 1.00 84.31 193 LYS A N 1
ATOM 1535 C CA . LYS A 1 193 ? 0.079 -1.425 -21.675 1.00 84.31 193 LYS A CA 1
ATOM 1536 C C . LYS A 1 193 ? 0.032 -0.019 -21.079 1.00 84.31 193 LYS A C 1
ATOM 1538 O O . LYS A 1 193 ? 0.369 0.146 -19.912 1.00 84.31 193 LYS A O 1
ATOM 1543 N N . TYR A 1 194 ? -0.392 0.986 -21.841 1.00 87.75 194 TYR A N 1
ATOM 1544 C CA . TYR A 1 194 ? -0.416 2.376 -21.378 1.00 87.75 194 TYR A CA 1
ATOM 1545 C C . TYR A 1 194 ? -1.657 2.739 -20.554 1.00 87.75 194 TYR A C 1
ATOM 1547 O O . TYR A 1 194 ? -1.672 3.799 -19.934 1.00 87.75 194 TYR A O 1
ATOM 1555 N N . ASP A 1 195 ? -2.642 1.842 -20.464 1.00 87.12 195 ASP A N 1
ATOM 1556 C CA . ASP A 1 195 ? -3.749 1.975 -19.507 1.00 87.12 195 ASP A CA 1
ATOM 1557 C C . ASP A 1 195 ? -3.271 1.716 -18.073 1.00 87.12 195 ASP A C 1
ATOM 1559 O O . ASP A 1 195 ? -3.859 2.196 -17.103 1.00 87.12 195 ASP A O 1
ATOM 1563 N N . TRP A 1 196 ? -2.179 0.957 -17.944 1.00 83.62 196 TRP A N 1
ATOM 1564 C CA . TRP A 1 196 ? -1.645 0.492 -16.671 1.00 83.62 196 TRP A CA 1
ATOM 1565 C C . TRP A 1 196 ? -0.264 1.062 -16.359 1.00 83.62 196 TRP A C 1
ATOM 1567 O O . TRP A 1 196 ? 0.036 1.271 -15.191 1.00 83.62 196 TRP A O 1
ATOM 1577 N N . PHE A 1 197 ? 0.581 1.338 -17.352 1.00 87.62 197 PHE A N 1
ATOM 1578 C CA . PHE A 1 197 ? 1.969 1.770 -17.158 1.00 87.62 197 PHE A CA 1
ATOM 1579 C C . PHE A 1 197 ? 2.240 3.142 -17.788 1.00 87.62 197 PHE A C 1
ATOM 1581 O O . PHE A 1 197 ? 1.631 3.487 -18.799 1.00 87.62 197 PHE A O 1
ATOM 1588 N N . PRO A 1 198 ? 3.198 3.919 -17.242 1.00 89.94 198 PRO A N 1
ATOM 1589 C CA . PRO A 1 198 ? 3.663 5.151 -17.859 1.00 89.94 198 PRO A CA 1
ATOM 1590 C C . PRO A 1 198 ? 4.073 4.970 -19.316 1.00 89.94 198 PRO A C 1
ATOM 1592 O O . PRO A 1 198 ? 4.748 3.998 -19.669 1.00 89.94 198 PRO A O 1
ATOM 1595 N N . ARG A 1 199 ? 3.722 5.949 -20.150 1.00 91.19 199 ARG A N 1
ATOM 1596 C CA . ARG A 1 199 ? 4.168 5.986 -21.539 1.00 91.19 199 ARG A CA 1
ATOM 1597 C C . ARG A 1 199 ? 5.678 6.169 -21.604 1.00 91.19 199 ARG A C 1
ATOM 1599 O O . ARG A 1 199 ? 6.233 7.049 -20.953 1.00 91.19 199 ARG A O 1
ATOM 1606 N N . ASP A 1 200 ? 6.337 5.334 -22.400 1.00 87.44 200 ASP A N 1
ATOM 1607 C CA . ASP A 1 200 ? 7.800 5.222 -22.474 1.00 87.44 200 ASP A CA 1
ATOM 1608 C C . ASP A 1 200 ? 8.404 5.771 -23.778 1.00 87.44 200 ASP A C 1
ATOM 1610 O O . ASP A 1 200 ? 9.621 5.872 -23.885 1.00 87.44 200 ASP A O 1
ATOM 1614 N N . TYR A 1 201 ? 7.582 6.213 -24.736 1.00 87.38 201 TYR A N 1
ATOM 1615 C CA . TYR A 1 201 ? 8.047 6.768 -26.017 1.00 87.38 201 TYR A CA 1
ATOM 1616 C C . TYR A 1 201 ? 8.652 8.181 -25.909 1.00 87.38 201 TYR A C 1
ATOM 1618 O O . TYR A 1 201 ? 9.266 8.668 -26.856 1.00 87.38 201 TYR A O 1
ATOM 1626 N N . ASN A 1 202 ? 8.462 8.881 -24.786 1.00 91.25 202 ASN A N 1
ATOM 1627 C CA . ASN A 1 202 ? 8.977 10.235 -24.582 1.00 91.25 202 ASN A CA 1
ATOM 1628 C C . ASN A 1 202 ? 9.323 10.469 -23.108 1.00 91.25 202 ASN A C 1
ATOM 1630 O O . ASN A 1 202 ? 8.485 10.279 -22.231 1.00 91.25 202 ASN A O 1
ATOM 1634 N N . ILE A 1 203 ? 10.535 10.963 -22.837 1.00 90.12 203 ILE A N 1
ATOM 1635 C CA . ILE A 1 203 ? 11.040 11.204 -21.475 1.00 90.12 203 ILE A CA 1
ATOM 1636 C C . ILE A 1 203 ? 10.158 12.189 -20.690 1.00 90.12 203 ILE A C 1
ATOM 1638 O O . ILE A 1 203 ? 9.916 11.982 -19.501 1.00 90.12 203 ILE A O 1
ATOM 1642 N N . LYS A 1 204 ? 9.670 13.266 -21.321 1.00 90.62 204 LYS A N 1
ATOM 1643 C CA . LYS A 1 204 ? 8.793 14.256 -20.668 1.00 90.62 204 LYS A CA 1
ATOM 1644 C C . LYS A 1 204 ? 7.455 13.625 -20.286 1.00 90.62 204 LYS A C 1
ATOM 1646 O O . LYS A 1 204 ? 6.997 13.808 -19.160 1.00 90.62 204 LYS A O 1
ATOM 1651 N N . VAL A 1 205 ? 6.874 12.840 -21.194 1.00 91.50 205 VAL A N 1
ATOM 1652 C CA . VAL A 1 205 ? 5.614 12.121 -20.951 1.00 91.50 205 VAL A CA 1
ATOM 1653 C C . VAL A 1 205 ? 5.804 11.062 -19.863 1.00 91.50 205 VAL A C 1
ATOM 1655 O O . VAL A 1 205 ? 5.025 11.024 -18.917 1.00 91.50 205 VAL A O 1
ATOM 1658 N N . ALA A 1 206 ? 6.892 10.291 -19.910 1.00 90.12 206 ALA A N 1
ATOM 1659 C CA . ALA A 1 206 ? 7.228 9.292 -18.898 1.00 90.12 206 ALA A CA 1
ATOM 1660 C C . ALA A 1 206 ? 7.368 9.907 -17.497 1.00 90.12 206 ALA A C 1
ATOM 1662 O O . ALA A 1 206 ? 6.857 9.363 -16.517 1.00 90.12 206 ALA A O 1
ATOM 1663 N N . LYS A 1 207 ? 8.032 11.069 -17.385 1.00 91.19 207 LYS A N 1
ATOM 1664 C CA . LYS A 1 207 ? 8.164 11.808 -16.116 1.00 91.19 207 LYS A CA 1
ATOM 1665 C C . LYS A 1 207 ? 6.810 12.274 -15.582 1.00 91.19 207 LYS A C 1
ATOM 1667 O O . LYS A 1 207 ? 6.571 12.160 -14.380 1.00 91.19 207 LYS A O 1
ATOM 1672 N N . PHE A 1 208 ? 5.937 12.772 -16.457 1.00 92.75 208 PHE A N 1
ATOM 1673 C CA . PHE A 1 208 ? 4.584 13.186 -16.088 1.00 92.75 208 PHE A CA 1
ATOM 1674 C C . PHE A 1 208 ? 3.748 11.994 -15.601 1.00 92.75 208 PHE A C 1
ATOM 1676 O O . PHE A 1 208 ? 3.199 12.034 -14.496 1.00 92.75 208 PHE A O 1
ATOM 1683 N N . ASP A 1 209 ? 3.732 10.912 -16.383 1.00 92.81 209 ASP A N 1
ATOM 1684 C CA . ASP A 1 209 ? 2.971 9.691 -16.116 1.00 92.81 209 ASP A CA 1
ATOM 1685 C C . ASP A 1 209 ? 3.442 8.956 -14.860 1.00 92.81 209 ASP A C 1
ATOM 1687 O O . ASP A 1 209 ? 2.634 8.368 -14.147 1.00 92.81 209 ASP A O 1
ATOM 1691 N N . ARG A 1 210 ? 4.728 9.063 -14.505 1.00 90.69 210 ARG A N 1
ATOM 1692 C CA . ARG A 1 210 ? 5.268 8.536 -13.240 1.00 90.69 210 ARG A CA 1
ATOM 1693 C C . ARG A 1 210 ? 4.548 9.090 -12.001 1.00 90.69 210 ARG A C 1
ATOM 1695 O O . ARG A 1 210 ? 4.602 8.474 -10.933 1.00 90.69 210 ARG A O 1
ATOM 1702 N N . ARG A 1 211 ? 3.923 10.267 -12.112 1.00 92.94 211 ARG A N 1
ATOM 1703 C CA . ARG A 1 211 ? 3.131 10.913 -11.052 1.00 92.94 211 ARG A CA 1
ATOM 1704 C C . ARG A 1 211 ? 1.630 10.914 -11.340 1.00 92.94 211 ARG A C 1
ATOM 1706 O O . ARG A 1 211 ? 0.887 11.445 -10.523 1.00 92.94 211 ARG A O 1
ATOM 1713 N N . THR A 1 212 ? 1.182 10.332 -12.450 1.00 91.75 212 THR A N 1
ATOM 1714 C CA . THR A 1 212 ? -0.240 10.244 -12.788 1.00 91.75 212 THR A CA 1
ATOM 1715 C C . THR A 1 212 ? -0.923 9.181 -11.919 1.00 91.75 212 THR A C 1
ATOM 1717 O O . THR A 1 212 ? -0.478 8.029 -11.895 1.00 91.75 212 THR A O 1
ATOM 1720 N N . PRO A 1 213 ? -1.988 9.534 -11.176 1.00 88.38 213 PRO A N 1
ATOM 1721 C CA . PRO A 1 213 ? -2.718 8.580 -10.348 1.00 88.38 213 PRO A CA 1
ATOM 1722 C C . PRO A 1 213 ? -3.277 7.411 -11.164 1.00 88.38 213 PRO A C 1
ATOM 1724 O O . PRO A 1 213 ? -3.840 7.611 -12.234 1.00 88.38 213 PRO A O 1
ATOM 1727 N N . GLY A 1 214 ? -3.168 6.198 -10.622 1.00 83.50 214 GLY A N 1
ATOM 1728 C CA . GLY A 1 214 ? -3.700 4.979 -11.243 1.00 83.50 214 GLY A CA 1
ATOM 1729 C C . GLY A 1 214 ? -2.703 4.219 -12.119 1.00 83.50 214 GLY A C 1
ATOM 1730 O O . GLY A 1 214 ? -2.915 3.031 -12.339 1.00 83.50 214 GLY A O 1
ATOM 1731 N N . LEU A 1 215 ? -1.595 4.845 -12.532 1.00 88.19 215 LEU A N 1
ATOM 1732 C CA . LEU A 1 215 ? -0.542 4.158 -13.280 1.00 88.19 215 LEU A CA 1
ATOM 1733 C C . LEU A 1 215 ? 0.450 3.441 -12.354 1.00 88.19 215 LEU A C 1
ATOM 1735 O O . LEU A 1 215 ? 0.877 3.953 -11.314 1.00 88.19 215 LEU A O 1
ATOM 1739 N N . PHE A 1 216 ? 0.864 2.254 -12.781 1.00 84.31 216 PHE A N 1
ATOM 1740 C CA . PHE A 1 216 ? 1.888 1.424 -12.171 1.00 84.31 216 PHE A CA 1
ATOM 1741 C C . PHE A 1 216 ? 3.257 1.889 -12.637 1.00 84.31 216 PHE A C 1
ATOM 1743 O O . PHE A 1 216 ? 3.676 1.664 -13.769 1.00 84.31 216 PHE A O 1
ATOM 1750 N N . LYS A 1 217 ? 3.983 2.546 -11.740 1.00 82.00 217 LYS A N 1
ATOM 1751 C CA . LYS A 1 217 ? 5.387 2.885 -11.962 1.00 82.00 217 LYS A CA 1
ATOM 1752 C C . LYS A 1 217 ? 6.285 1.718 -11.559 1.00 82.00 217 LYS A C 1
ATOM 1754 O O . LYS A 1 217 ? 5.998 0.979 -10.619 1.00 82.00 217 LYS A O 1
ATOM 1759 N N . ASP A 1 218 ? 7.420 1.633 -12.228 1.00 78.44 218 ASP A N 1
ATOM 1760 C CA . ASP A 1 218 ? 8.518 0.778 -11.810 1.00 78.44 218 ASP A CA 1
ATOM 1761 C C . ASP A 1 218 ? 9.193 1.372 -10.569 1.00 78.44 218 ASP A C 1
ATOM 1763 O O . ASP A 1 218 ? 9.674 2.509 -10.592 1.00 78.44 218 ASP A O 1
ATOM 1767 N N . GLU A 1 219 ? 9.155 0.637 -9.459 1.00 78.94 219 GLU A N 1
ATOM 1768 C CA . GLU A 1 219 ? 9.797 1.052 -8.209 1.00 78.94 219 GLU A CA 1
ATOM 1769 C C . GLU A 1 219 ? 11.189 0.455 -8.024 1.00 78.94 219 GLU A C 1
ATOM 1771 O O . GLU A 1 219 ? 12.000 1.037 -7.305 1.00 78.94 219 GLU A O 1
ATOM 1776 N N . TRP A 1 220 ? 11.449 -0.717 -8.601 1.00 81.12 220 TRP A N 1
ATOM 1777 C CA . TRP A 1 220 ? 12.726 -1.411 -8.509 1.00 81.12 220 TRP A CA 1
ATOM 1778 C C . TRP A 1 220 ? 12.804 -2.485 -9.593 1.00 81.12 220 TRP A C 1
ATOM 1780 O O . TRP A 1 220 ? 11.845 -3.226 -9.798 1.00 81.12 220 TRP A O 1
ATOM 1790 N N . SER A 1 221 ? 13.973 -2.592 -10.220 1.00 80.06 221 SER A N 1
ATOM 1791 C CA . SER A 1 221 ? 14.293 -3.601 -11.224 1.00 80.06 221 SER A CA 1
ATOM 1792 C C . SER A 1 221 ? 15.662 -4.207 -10.928 1.00 80.06 221 SER A C 1
ATOM 1794 O O . SER A 1 221 ? 16.619 -3.470 -10.671 1.00 80.06 221 SER A O 1
ATOM 1796 N N . GLY A 1 222 ? 15.747 -5.528 -11.035 1.00 80.75 222 GLY A N 1
ATOM 1797 C CA . GLY A 1 222 ? 16.979 -6.303 -10.951 1.00 80.75 222 GLY A CA 1
ATOM 1798 C C . GLY A 1 222 ? 16.722 -7.775 -11.256 1.00 80.75 222 GLY A C 1
ATOM 1799 O O . GLY A 1 222 ? 15.606 -8.137 -11.638 1.00 80.75 222 GLY A O 1
ATOM 1800 N N . ASP A 1 223 ? 17.761 -8.594 -11.117 1.00 84.00 223 ASP A N 1
ATOM 1801 C CA . ASP A 1 223 ? 17.783 -9.958 -11.654 1.00 84.00 223 ASP A CA 1
ATOM 1802 C C . ASP A 1 223 ? 17.615 -11.040 -10.571 1.00 84.00 223 ASP A C 1
ATOM 1804 O O . ASP A 1 223 ? 17.247 -12.166 -10.899 1.00 84.00 223 ASP A O 1
ATOM 1808 N N . ALA A 1 224 ? 17.804 -10.703 -9.287 1.00 85.44 224 ALA A N 1
ATOM 1809 C CA . ALA A 1 224 ? 17.643 -11.634 -8.172 1.00 85.44 224 ALA A CA 1
ATOM 1810 C C . ALA A 1 224 ? 16.708 -11.099 -7.074 1.00 85.44 224 ALA A C 1
ATOM 1812 O O . ALA A 1 224 ? 16.682 -9.905 -6.753 1.00 85.44 224 ALA A O 1
ATOM 1813 N N . MET A 1 225 ? 15.935 -12.009 -6.472 1.00 89.81 225 MET A N 1
ATOM 1814 C CA . MET A 1 225 ? 15.085 -11.738 -5.314 1.00 89.81 225 MET A CA 1
ATOM 1815 C C . MET A 1 225 ? 14.977 -12.972 -4.419 1.00 89.81 225 MET A C 1
ATOM 1817 O O . MET A 1 225 ? 14.623 -14.050 -4.888 1.00 89.81 225 MET A O 1
ATOM 1821 N N . VAL A 1 226 ? 15.174 -12.782 -3.115 1.00 90.56 226 VAL A N 1
ATOM 1822 C CA . VAL A 1 226 ? 14.905 -13.792 -2.086 1.00 90.56 226 VAL A CA 1
ATOM 1823 C C . VAL A 1 226 ? 13.775 -13.286 -1.194 1.00 90.56 226 VAL A C 1
ATOM 1825 O O . VAL A 1 226 ? 13.866 -12.211 -0.600 1.00 90.56 226 VAL A O 1
ATOM 1828 N N . SER A 1 227 ? 12.681 -14.045 -1.108 1.00 90.62 227 SER A N 1
ATOM 1829 C CA . SER A 1 227 ? 11.511 -13.703 -0.294 1.00 90.62 227 SER A CA 1
ATOM 1830 C C . SER A 1 227 ? 11.266 -14.769 0.764 1.00 90.62 227 SER A C 1
ATOM 1832 O O . SER A 1 227 ? 10.976 -15.915 0.438 1.00 90.62 227 SER A O 1
ATOM 1834 N N . LEU A 1 228 ? 11.371 -14.380 2.036 1.00 87.31 228 LEU A N 1
ATOM 1835 C CA . LEU A 1 228 ? 11.199 -15.287 3.174 1.00 87.31 228 LEU A CA 1
ATOM 1836 C C . LEU A 1 228 ? 9.752 -15.288 3.672 1.00 87.31 228 LEU A C 1
ATOM 1838 O O . LEU A 1 228 ? 9.178 -16.320 4.006 1.00 87.31 228 LEU A O 1
ATOM 1842 N N . SER A 1 229 ? 9.155 -14.099 3.758 1.00 85.06 229 SER A N 1
ATOM 1843 C CA . SER A 1 229 ? 7.759 -13.912 4.150 1.00 85.06 229 SER A CA 1
ATOM 1844 C C . SER A 1 229 ? 7.246 -12.540 3.712 1.00 85.06 229 SER A C 1
ATOM 1846 O O . SER A 1 229 ? 7.988 -11.695 3.205 1.00 85.06 229 SER A O 1
ATOM 1848 N N . SER A 1 230 ? 5.954 -12.288 3.932 1.00 81.62 230 SER A N 1
ATOM 1849 C CA . SER A 1 230 ? 5.339 -10.982 3.695 1.00 81.62 230 SER A CA 1
ATOM 1850 C C . SER A 1 230 ? 6.138 -9.859 4.365 1.00 81.62 230 SER A C 1
ATOM 1852 O O . SER A 1 230 ? 6.210 -9.790 5.591 1.00 81.62 230 SER A O 1
ATOM 1854 N N . LYS A 1 231 ? 6.668 -8.932 3.551 1.00 83.81 231 LYS A N 1
ATOM 1855 C CA . LYS A 1 231 ? 7.494 -7.781 3.978 1.00 83.81 231 LYS A CA 1
ATOM 1856 C C . LYS A 1 231 ? 8.873 -8.151 4.560 1.00 83.81 231 LYS A C 1
ATOM 1858 O O . LYS A 1 231 ? 9.464 -7.332 5.258 1.00 83.81 231 LYS A O 1
ATOM 1863 N N . ASN A 1 232 ? 9.364 -9.355 4.262 1.00 89.00 232 ASN A N 1
ATOM 1864 C CA . ASN A 1 232 ? 10.733 -9.794 4.521 1.00 89.00 232 ASN A CA 1
ATOM 1865 C C . ASN A 1 232 ? 11.317 -10.371 3.229 1.00 89.00 232 ASN A C 1
ATOM 1867 O O . ASN A 1 232 ? 11.106 -11.542 2.901 1.00 89.00 232 ASN A O 1
ATOM 1871 N N . TYR A 1 233 ? 11.983 -9.519 2.460 1.00 91.88 233 TYR A N 1
ATOM 1872 C CA . TYR A 1 233 ? 12.587 -9.876 1.184 1.00 91.88 233 TYR A CA 1
ATOM 1873 C C . TYR A 1 233 ? 13.799 -8.997 0.893 1.00 91.88 233 TYR A C 1
ATOM 1875 O O . TYR A 1 233 ? 13.889 -7.865 1.371 1.00 91.88 233 TYR A O 1
ATOM 1883 N N . ILE A 1 234 ? 14.684 -9.499 0.045 1.00 91.38 234 ILE A N 1
ATOM 1884 C CA . ILE A 1 234 ? 15.785 -8.738 -0.528 1.00 91.38 234 ILE A CA 1
ATOM 1885 C C . ILE A 1 234 ? 15.771 -8.906 -2.042 1.00 91.38 234 ILE A C 1
ATOM 1887 O O . ILE A 1 234 ? 15.485 -9.988 -2.554 1.00 91.38 234 ILE A O 1
ATOM 1891 N N . CYS A 1 235 ? 16.038 -7.824 -2.757 1.00 90.81 235 CYS A N 1
ATOM 1892 C CA . CYS A 1 235 ? 16.207 -7.817 -4.200 1.00 90.81 235 CYS A CA 1
ATOM 1893 C C . CYS A 1 235 ? 17.570 -7.202 -4.524 1.00 90.81 235 CYS A C 1
ATOM 1895 O O . CYS A 1 235 ? 17.930 -6.189 -3.921 1.00 90.81 235 CYS A O 1
ATOM 1897 N N . TYR A 1 236 ? 18.327 -7.797 -5.440 1.00 87.69 236 TYR A N 1
ATOM 1898 C CA . TYR A 1 236 ? 19.681 -7.350 -5.772 1.00 87.69 236 TYR A CA 1
ATOM 1899 C C . TYR A 1 236 ? 20.041 -7.668 -7.228 1.00 87.69 236 TYR A C 1
ATOM 1901 O O . TYR A 1 236 ? 19.362 -8.441 -7.909 1.00 87.69 236 TYR A O 1
ATOM 1909 N N . LEU A 1 237 ? 21.090 -7.012 -7.717 1.00 85.25 237 LEU A N 1
ATOM 1910 C CA . LEU A 1 237 ? 21.781 -7.375 -8.949 1.00 85.25 237 LEU A CA 1
ATOM 1911 C C . LEU A 1 237 ? 23.056 -8.127 -8.554 1.00 85.25 237 LEU A C 1
ATOM 1913 O O . LEU A 1 237 ? 23.861 -7.539 -7.836 1.00 85.25 237 LEU A O 1
ATOM 1917 N N . PRO A 1 238 ? 23.249 -9.388 -8.980 1.00 72.69 238 PRO A N 1
ATOM 1918 C CA . PRO A 1 238 ? 24.437 -10.165 -8.615 1.00 72.69 238 PRO A CA 1
ATOM 1919 C C . PRO A 1 238 ? 25.755 -9.474 -8.992 1.00 72.69 238 PRO A C 1
ATOM 1921 O O . PRO A 1 238 ? 26.718 -9.534 -8.234 1.00 72.69 238 PRO A O 1
ATOM 1924 N N . ASP A 1 239 ? 25.760 -8.760 -10.122 1.00 73.06 239 ASP A N 1
ATOM 1925 C CA . ASP A 1 239 ? 26.960 -8.142 -10.695 1.00 73.06 239 ASP A CA 1
ATOM 1926 C C . ASP A 1 239 ? 27.208 -6.695 -10.215 1.00 73.06 239 ASP A C 1
ATOM 1928 O O . ASP A 1 239 ? 28.279 -6.137 -10.450 1.00 73.06 239 ASP A O 1
ATOM 1932 N N . GLU A 1 240 ? 26.243 -6.059 -9.535 1.00 68.31 240 GLU A N 1
ATOM 1933 C CA . GLU A 1 240 ? 26.383 -4.690 -9.013 1.00 68.31 240 GLU A CA 1
ATOM 1934 C C . GLU A 1 240 ? 26.381 -4.696 -7.477 1.00 68.31 240 GLU A C 1
ATOM 1936 O O . GLU A 1 240 ? 25.331 -4.839 -6.848 1.00 68.31 240 GLU A O 1
ATOM 1941 N N . GLN A 1 241 ? 27.539 -4.425 -6.860 1.00 58.31 241 GLN A N 1
ATOM 1942 C CA . GLN A 1 241 ? 27.730 -4.449 -5.396 1.00 58.31 241 GLN A CA 1
ATOM 1943 C C . GLN A 1 241 ? 26.768 -3.557 -4.582 1.00 58.31 241 GLN A C 1
ATOM 1945 O O . GLN A 1 241 ? 26.616 -3.773 -3.383 1.00 58.31 241 GLN A O 1
ATOM 1950 N N . TYR A 1 242 ? 26.102 -2.567 -5.190 1.00 59.47 242 TYR A N 1
ATOM 1951 C CA . TYR A 1 242 ? 25.368 -1.531 -4.447 1.00 59.47 242 TYR A CA 1
ATOM 1952 C C . TYR A 1 242 ? 23.873 -1.435 -4.749 1.00 59.47 242 TYR A C 1
ATOM 1954 O O . TYR A 1 242 ? 23.167 -0.662 -4.095 1.00 59.47 242 TYR A O 1
ATOM 1962 N N . LYS A 1 243 ? 23.339 -2.198 -5.708 1.00 77.25 243 LYS A N 1
ATOM 1963 C CA . LYS A 1 243 ? 21.925 -2.068 -6.088 1.00 77.25 243 LYS A CA 1
ATOM 1964 C C . LYS A 1 243 ? 21.045 -3.077 -5.360 1.00 77.25 243 LYS A C 1
ATOM 1966 O O . LYS A 1 243 ? 20.436 -3.960 -5.960 1.00 77.25 243 LYS A O 1
ATOM 1971 N N . VAL A 1 244 ? 20.946 -2.894 -4.046 1.00 86.00 244 VAL A N 1
ATOM 1972 C CA . VAL A 1 244 ? 20.158 -3.741 -3.143 1.00 86.00 244 VAL A CA 1
ATOM 1973 C C . VAL A 1 244 ? 18.904 -3.005 -2.668 1.00 86.00 244 VAL A C 1
ATOM 1975 O O . VAL A 1 244 ? 18.946 -1.839 -2.279 1.00 86.00 244 VAL A O 1
ATOM 1978 N N . LYS A 1 245 ? 17.766 -3.699 -2.665 1.00 89.62 245 LYS A N 1
ATOM 1979 C CA . LYS A 1 245 ? 16.533 -3.277 -1.994 1.00 89.62 245 LYS A CA 1
ATOM 1980 C C . LYS A 1 245 ? 16.167 -4.314 -0.948 1.00 89.62 245 LYS A C 1
ATOM 1982 O O . LYS A 1 245 ? 15.752 -5.417 -1.288 1.00 89.62 245 LYS A O 1
ATOM 1987 N N . VAL A 1 246 ? 16.266 -3.934 0.320 1.00 90.56 246 VAL A N 1
ATOM 1988 C CA . VAL A 1 246 ? 15.928 -4.802 1.449 1.00 90.56 246 VAL A CA 1
ATOM 1989 C C . VAL A 1 246 ? 14.652 -4.338 2.144 1.00 90.56 246 VAL A C 1
ATOM 1991 O O . VAL A 1 246 ? 14.456 -3.162 2.444 1.00 90.56 246 VAL A O 1
ATOM 1994 N N . SER A 1 247 ? 13.764 -5.281 2.430 1.00 90.88 247 SER A N 1
ATOM 1995 C CA . SER A 1 247 ? 12.594 -5.097 3.278 1.00 90.88 247 SER A CA 1
ATOM 1996 C C . SER A 1 247 ? 12.679 -6.112 4.404 1.00 90.88 247 SER A C 1
ATOM 1998 O O . SER A 1 247 ? 12.690 -7.308 4.142 1.00 90.88 247 SER A O 1
ATOM 2000 N N . ALA A 1 248 ? 12.756 -5.640 5.646 1.00 90.12 248 ALA A N 1
ATOM 2001 C CA . ALA A 1 248 ? 12.792 -6.487 6.832 1.00 90.12 248 ALA A CA 1
ATOM 2002 C C . ALA A 1 248 ? 11.876 -5.879 7.896 1.00 90.12 248 ALA A C 1
ATOM 2004 O O . ALA A 1 248 ? 12.282 -5.035 8.699 1.00 90.12 248 ALA A O 1
ATOM 2005 N N . LYS A 1 249 ? 10.582 -6.217 7.847 1.00 86.38 249 LYS A N 1
ATOM 2006 C CA . LYS A 1 249 ? 9.595 -5.587 8.727 1.00 86.38 249 LYS A CA 1
ATOM 2007 C C . LYS A 1 249 ? 9.904 -5.904 10.189 1.00 86.38 249 LYS A C 1
ATOM 2009 O O . LYS A 1 249 ? 9.786 -7.044 10.622 1.00 86.38 249 LYS A O 1
ATOM 2014 N N . GLY A 1 250 ? 10.147 -4.851 10.963 1.00 84.94 250 GLY A N 1
ATOM 2015 C CA . GLY A 1 250 ? 10.429 -4.956 12.390 1.00 84.94 250 GLY A CA 1
ATOM 2016 C C . GLY A 1 250 ? 11.916 -5.041 12.714 1.00 84.94 250 GLY A C 1
ATOM 2017 O O . GLY A 1 250 ? 12.232 -5.035 13.894 1.00 84.94 250 GLY A O 1
ATOM 2018 N N . ALA A 1 251 ? 12.806 -5.054 11.719 1.00 87.31 251 ALA A N 1
ATOM 2019 C CA . ALA A 1 251 ? 14.237 -4.847 11.909 1.00 87.31 251 ALA A CA 1
ATOM 2020 C C . ALA A 1 251 ? 14.615 -3.412 11.511 1.00 87.31 251 ALA A C 1
ATOM 2022 O O . ALA A 1 251 ? 14.100 -2.867 10.531 1.00 87.31 251 ALA A O 1
ATOM 2023 N N . GLN A 1 252 ? 15.500 -2.784 12.278 1.00 85.50 252 GLN A N 1
ATOM 2024 C CA . GLN A 1 252 ? 16.072 -1.488 11.930 1.00 85.50 252 GLN A CA 1
ATOM 2025 C C . GLN A 1 252 ? 17.092 -1.640 10.806 1.00 85.50 252 GLN A C 1
ATOM 2027 O O . GLN A 1 252 ? 17.897 -2.567 10.819 1.00 85.50 252 GLN A O 1
ATOM 2032 N N . GLN A 1 253 ? 17.058 -0.698 9.867 1.00 87.06 253 GLN A N 1
ATOM 2033 C CA . GLN A 1 253 ? 17.908 -0.664 8.681 1.00 87.06 253 GLN A CA 1
ATOM 2034 C C . GLN A 1 253 ? 18.721 0.638 8.658 1.00 87.06 253 GLN A C 1
ATOM 2036 O O . GLN A 1 253 ? 18.268 1.664 9.177 1.00 87.06 253 GLN A O 1
ATOM 2041 N N . GLY A 1 254 ? 19.888 0.598 8.015 1.00 81.44 254 GLY A N 1
ATOM 2042 C CA . GLY A 1 254 ? 20.735 1.762 7.756 1.00 81.44 254 GLY A CA 1
ATOM 2043 C C . GLY A 1 254 ? 21.605 2.196 8.939 1.00 81.44 254 GLY A C 1
ATOM 2044 O O . GLY A 1 254 ? 21.337 1.872 10.100 1.00 81.44 254 GLY A O 1
ATOM 2045 N N . HIS A 1 255 ? 22.644 2.975 8.625 1.00 81.88 255 HIS A N 1
ATOM 2046 C CA . HIS A 1 255 ? 23.703 3.390 9.555 1.00 81.88 255 HIS A CA 1
ATOM 2047 C C . HIS A 1 255 ? 24.434 2.204 10.212 1.00 81.88 255 HIS A C 1
ATOM 2049 O O . HIS A 1 255 ? 24.634 2.209 11.428 1.00 81.88 255 HIS A O 1
ATOM 2055 N N . GLY A 1 256 ? 24.773 1.159 9.450 1.00 82.00 256 GLY A N 1
ATOM 2056 C CA . GLY A 1 256 ? 25.470 -0.019 9.977 1.00 82.00 256 GLY A CA 1
ATOM 2057 C C . GLY A 1 256 ? 24.576 -0.983 10.759 1.00 82.00 256 GLY A C 1
ATOM 2058 O O . GLY A 1 256 ? 25.052 -1.991 11.273 1.00 82.00 256 GLY A O 1
ATOM 2059 N N . ARG A 1 257 ? 23.278 -0.688 10.921 1.00 85.44 257 ARG A N 1
ATOM 2060 C CA . ARG A 1 257 ? 22.381 -1.521 11.733 1.00 85.44 257 ARG A CA 1
ATOM 2061 C C . ARG A 1 257 ? 21.940 -2.754 10.959 1.00 85.44 257 ARG A C 1
ATOM 2063 O O . ARG A 1 257 ? 21.269 -2.624 9.937 1.00 85.44 257 ARG A O 1
ATOM 2070 N N . ASN A 1 258 ? 22.230 -3.922 11.530 1.00 87.25 258 ASN A N 1
ATOM 2071 C CA . ASN A 1 258 ? 21.838 -5.232 11.009 1.00 87.25 258 ASN A CA 1
ATOM 2072 C C . ASN A 1 258 ? 22.334 -5.501 9.576 1.00 87.25 258 ASN A C 1
ATOM 2074 O O . ASN A 1 258 ? 21.744 -6.316 8.878 1.00 87.25 258 ASN A O 1
ATOM 2078 N N . GLU A 1 259 ? 23.371 -4.807 9.099 1.00 87.62 259 GLU A N 1
ATOM 2079 C CA . GLU A 1 259 ? 23.899 -4.985 7.734 1.00 87.62 259 GLU A CA 1
ATOM 2080 C C . GLU A 1 259 ? 24.606 -6.342 7.559 1.00 87.62 259 GLU A C 1
ATOM 2082 O O . GLU A 1 259 ? 24.621 -6.901 6.463 1.00 87.62 259 GLU A O 1
ATOM 2087 N N . ASP A 1 260 ? 25.100 -6.913 8.658 1.00 87.25 260 ASP A N 1
ATOM 2088 C CA . ASP A 1 260 ? 25.684 -8.253 8.773 1.00 87.25 260 ASP A CA 1
ATOM 2089 C C . ASP A 1 260 ? 24.678 -9.382 8.499 1.00 87.25 260 ASP A C 1
ATOM 2091 O O . ASP A 1 260 ? 25.056 -10.439 8.001 1.00 87.25 260 ASP A O 1
ATOM 2095 N N . VAL A 1 261 ? 23.389 -9.145 8.766 1.00 87.25 261 VAL A N 1
ATOM 2096 C CA . VAL A 1 261 ? 22.311 -10.126 8.545 1.00 87.25 261 VAL A CA 1
ATOM 2097 C C . VAL A 1 261 ? 21.343 -9.731 7.427 1.00 87.25 261 VAL A C 1
ATOM 2099 O O . VAL A 1 261 ? 20.700 -10.593 6.831 1.00 87.25 261 VAL A O 1
ATOM 2102 N N . LEU A 1 262 ? 21.212 -8.438 7.116 1.00 89.94 262 LEU A N 1
ATOM 2103 C CA . LEU A 1 262 ? 20.302 -7.904 6.095 1.00 89.94 262 LEU A CA 1
ATOM 2104 C C . LEU A 1 262 ? 20.985 -7.744 4.729 1.00 89.94 262 LEU A C 1
ATOM 2106 O O . LEU A 1 262 ? 20.885 -6.696 4.089 1.00 89.94 262 LEU A O 1
ATOM 2110 N N . ASN A 1 263 ? 21.644 -8.803 4.272 1.00 90.75 263 ASN A N 1
ATOM 2111 C CA . ASN A 1 263 ? 22.358 -8.871 2.998 1.00 90.75 263 ASN A CA 1
ATOM 2112 C C . ASN A 1 263 ? 21.950 -10.129 2.195 1.00 90.75 263 ASN A C 1
ATOM 2114 O O . ASN A 1 263 ? 21.222 -10.979 2.723 1.00 90.75 263 ASN A O 1
ATOM 2118 N N . PRO A 1 264 ? 22.346 -10.239 0.908 1.00 90.81 264 PRO A N 1
ATOM 2119 C CA . PRO A 1 264 ? 21.960 -11.369 0.064 1.00 90.81 264 PRO A CA 1
ATOM 2120 C C . PRO A 1 264 ? 22.350 -12.725 0.655 1.00 90.81 264 PRO A C 1
ATOM 2122 O O . PRO A 1 264 ? 21.493 -13.598 0.755 1.00 90.81 264 PRO A O 1
ATOM 2125 N N . GLU A 1 265 ? 23.588 -12.864 1.136 1.00 90.50 265 GLU A N 1
ATOM 2126 C CA . GLU A 1 265 ? 24.099 -14.105 1.725 1.00 90.50 265 GLU A CA 1
ATOM 2127 C C . GLU A 1 265 ? 23.267 -14.546 2.934 1.00 90.50 265 GLU A C 1
ATOM 2129 O O . GLU A 1 265 ? 22.850 -15.703 3.013 1.00 90.50 265 GLU A O 1
ATOM 2134 N N . GLY A 1 266 ? 22.941 -13.622 3.841 1.00 90.00 266 GLY A N 1
ATOM 2135 C CA . GLY A 1 266 ? 22.082 -13.903 4.986 1.00 90.00 266 GLY A CA 1
ATOM 2136 C C . GLY A 1 266 ? 20.718 -14.440 4.550 1.00 90.00 266 GLY A C 1
ATOM 2137 O O . GLY A 1 266 ? 20.275 -15.489 5.024 1.00 90.00 266 GLY A O 1
ATOM 2138 N N . PHE A 1 267 ? 20.051 -13.755 3.616 1.00 92.00 267 PHE A N 1
ATOM 2139 C CA . PHE A 1 267 ? 18.735 -14.170 3.116 1.00 92.00 267 PHE A CA 1
ATOM 2140 C C . PHE A 1 267 ? 18.778 -15.511 2.369 1.00 92.00 267 PHE A C 1
ATOM 2142 O O . PHE A 1 267 ? 17.882 -16.335 2.556 1.00 92.00 267 PHE A O 1
ATOM 2149 N N . GLU A 1 268 ? 19.797 -15.749 1.545 1.00 91.31 268 GLU A N 1
ATOM 2150 C CA . GLU A 1 268 ? 19.996 -17.015 0.833 1.00 91.31 268 GLU A CA 1
ATOM 2151 C C . GLU A 1 268 ? 20.238 -18.177 1.800 1.00 91.31 268 GLU A C 1
ATOM 2153 O O . GLU A 1 268 ? 19.636 -19.239 1.649 1.00 91.31 268 GLU A O 1
ATOM 2158 N N . THR A 1 269 ? 21.046 -17.958 2.838 1.00 91.88 269 THR A N 1
ATOM 2159 C CA . THR A 1 269 ? 21.361 -18.949 3.878 1.00 91.88 269 THR A CA 1
ATOM 2160 C C . THR A 1 269 ? 20.103 -19.362 4.648 1.00 91.88 269 THR A C 1
ATOM 2162 O O . THR A 1 269 ? 19.914 -20.542 4.929 1.00 91.88 269 THR A O 1
ATOM 2165 N N . VAL A 1 270 ? 19.161 -18.445 4.911 1.00 90.69 270 VAL A N 1
ATOM 2166 C CA . VAL A 1 270 ? 17.852 -18.819 5.493 1.00 90.69 270 VAL A CA 1
ATOM 2167 C C . VAL A 1 270 ? 17.105 -19.809 4.609 1.00 90.69 270 VAL A C 1
ATOM 2169 O O . VAL A 1 270 ? 16.506 -20.752 5.119 1.00 90.69 270 VAL A O 1
ATOM 2172 N N . VAL A 1 271 ? 17.105 -19.598 3.293 1.00 89.69 271 VAL A N 1
ATOM 2173 C CA . VAL A 1 271 ? 16.393 -20.485 2.364 1.00 89.69 271 VAL A CA 1
ATOM 2174 C C . VAL A 1 271 ? 17.121 -21.820 2.220 1.00 89.69 271 VAL A C 1
ATOM 2176 O O . VAL A 1 271 ? 16.480 -22.870 2.284 1.00 89.69 271 VAL A O 1
ATOM 2179 N N . ARG A 1 272 ? 18.444 -21.777 2.042 1.00 91.88 272 ARG A N 1
ATOM 2180 C CA . ARG A 1 272 ? 19.295 -22.946 1.799 1.00 91.88 272 ARG A CA 1
ATOM 2181 C C . ARG A 1 272 ? 19.413 -23.829 3.038 1.00 91.88 272 ARG A C 1
ATOM 2183 O O . ARG A 1 272 ? 19.109 -25.017 2.977 1.00 91.88 272 ARG A O 1
ATOM 2190 N N . ASP A 1 273 ? 19.772 -23.223 4.162 1.00 92.81 273 ASP A N 1
ATOM 2191 C CA . ASP A 1 273 ? 20.171 -23.922 5.385 1.00 92.81 273 ASP A CA 1
ATOM 2192 C C . ASP A 1 273 ? 19.034 -23.956 6.424 1.00 92.81 273 ASP A C 1
ATOM 2194 O O . ASP A 1 273 ? 19.165 -24.554 7.490 1.00 92.81 273 ASP A O 1
ATOM 2198 N N . ARG A 1 274 ? 17.881 -23.342 6.108 1.00 88.56 274 ARG A N 1
ATOM 2199 C CA . ARG A 1 274 ? 16.670 -23.292 6.955 1.00 88.56 274 ARG A CA 1
ATOM 2200 C C . ARG A 1 274 ? 16.922 -22.708 8.348 1.00 88.56 274 ARG A C 1
ATOM 2202 O O . ARG A 1 274 ? 16.258 -23.077 9.318 1.00 88.56 274 ARG A O 1
ATOM 2209 N N . ILE A 1 275 ? 17.862 -21.772 8.436 1.00 87.88 275 ILE A N 1
ATOM 2210 C CA . ILE A 1 275 ? 18.233 -21.097 9.681 1.00 87.88 275 ILE A CA 1
ATOM 2211 C C . ILE A 1 275 ? 17.337 -19.889 9.977 1.00 87.88 275 ILE A C 1
ATOM 2213 O O . ILE A 1 275 ? 16.584 -19.411 9.132 1.00 87.88 275 ILE A O 1
ATOM 2217 N N . THR A 1 276 ? 17.436 -19.356 11.195 1.00 85.62 276 THR A N 1
ATOM 2218 C CA . THR A 1 276 ? 16.766 -18.108 11.584 1.00 85.62 276 THR A CA 1
ATOM 2219 C C . THR A 1 276 ? 17.770 -16.961 11.626 1.00 85.62 276 THR A C 1
ATOM 2221 O O . THR A 1 276 ? 18.723 -17.021 12.396 1.00 85.62 276 THR A O 1
ATOM 2224 N N . LEU A 1 277 ? 17.523 -15.890 10.865 1.00 84.06 277 LEU A N 1
ATOM 2225 C CA . LEU A 1 277 ? 18.235 -14.620 11.040 1.00 84.06 277 LEU A CA 1
ATOM 2226 C C . LEU A 1 277 ? 17.647 -13.840 12.214 1.00 84.06 277 LEU A C 1
ATOM 2228 O O . LEU A 1 277 ? 16.426 -13.728 12.353 1.00 84.06 277 LEU A O 1
ATOM 2232 N N . GLN A 1 278 ? 18.520 -13.254 13.026 1.00 85.00 278 GLN A N 1
ATOM 2233 C CA . GLN A 1 278 ? 18.147 -12.383 14.134 1.00 85.00 278 GLN A CA 1
ATOM 2234 C C . GLN A 1 278 ? 18.774 -11.007 13.922 1.00 85.00 278 GLN A C 1
ATOM 2236 O O . GLN A 1 278 ? 19.948 -10.907 13.593 1.00 85.00 278 GLN A O 1
ATOM 2241 N N . GLY A 1 279 ? 17.978 -9.953 14.101 1.00 83.69 279 GLY A N 1
ATOM 2242 C CA . GLY A 1 279 ? 18.438 -8.568 14.051 1.00 83.69 279 GLY A CA 1
ATOM 2243 C C . GLY A 1 279 ? 18.193 -7.874 15.386 1.00 83.69 279 GLY A C 1
ATOM 2244 O O . GLY A 1 279 ? 17.172 -8.105 16.037 1.00 83.69 279 GLY A O 1
ATOM 2245 N N . ASN A 1 280 ? 19.113 -6.998 15.776 1.00 84.50 280 ASN A N 1
ATOM 2246 C CA . ASN A 1 280 ? 19.029 -6.194 16.985 1.00 84.50 280 ASN A CA 1
ATOM 2247 C C . ASN A 1 280 ? 18.553 -4.776 16.657 1.00 84.50 280 ASN A C 1
ATOM 2249 O O . ASN A 1 280 ? 19.167 -4.041 15.881 1.00 84.50 280 ASN A O 1
ATOM 2253 N N . ASN A 1 281 ? 17.462 -4.359 17.297 1.00 85.12 281 ASN A N 1
ATOM 2254 C CA . ASN A 1 281 ? 16.965 -2.990 17.207 1.00 85.12 281 ASN A CA 1
ATOM 2255 C C . ASN A 1 281 ? 17.486 -2.162 18.381 1.00 85.12 281 ASN A C 1
ATOM 2257 O O . ASN A 1 281 ? 17.335 -2.553 19.537 1.00 85.12 281 ASN A O 1
ATOM 2261 N N . LYS A 1 282 ? 18.027 -0.981 18.091 1.00 81.38 282 LYS A N 1
ATOM 2262 C CA . LYS A 1 282 ? 18.457 0.009 19.081 1.00 81.38 282 LYS A CA 1
ATOM 2263 C C . LYS A 1 282 ? 17.474 1.180 19.076 1.00 81.38 282 LYS A C 1
ATOM 2265 O O . LYS A 1 282 ? 17.355 1.895 18.085 1.00 81.38 282 LYS A O 1
ATOM 2270 N N . GLY A 1 283 ? 16.744 1.365 20.169 1.00 74.62 283 GLY A N 1
ATOM 2271 C CA . GLY A 1 283 ? 15.812 2.480 20.353 1.00 74.62 283 GLY A CA 1
ATOM 2272 C C . GLY A 1 283 ? 16.127 3.257 21.624 1.00 74.62 283 GLY A C 1
ATOM 2273 O O . GLY A 1 283 ? 16.822 2.751 22.503 1.00 74.62 283 GLY A O 1
ATOM 2274 N N . PHE A 1 284 ? 15.597 4.471 21.723 1.00 69.06 284 PHE A N 1
ATOM 2275 C CA . PHE A 1 284 ? 15.619 5.227 22.968 1.00 69.06 284 PHE A CA 1
ATOM 2276 C C . PHE A 1 284 ? 14.668 4.565 23.967 1.00 69.06 284 PHE A C 1
ATOM 2278 O O . PHE A 1 284 ? 13.523 4.260 23.629 1.00 69.06 284 PHE A O 1
ATOM 2285 N N . ARG A 1 285 ? 15.151 4.324 25.184 1.00 57.94 285 ARG A N 1
ATOM 2286 C CA . ARG A 1 285 ? 14.303 4.022 26.336 1.00 57.94 285 ARG A CA 1
ATOM 2287 C C . ARG A 1 285 ? 14.360 5.241 27.238 1.00 57.94 285 ARG A C 1
ATOM 2289 O O . ARG A 1 285 ? 15.454 5.675 27.583 1.00 57.94 285 ARG A O 1
ATOM 2296 N N . ILE A 1 286 ? 13.200 5.795 27.568 1.00 56.94 286 ILE A N 1
ATOM 2297 C CA . ILE A 1 286 ? 13.105 6.765 28.653 1.00 56.94 286 ILE A CA 1
ATOM 2298 C C . ILE A 1 286 ? 13.324 5.948 29.925 1.00 56.94 286 ILE A C 1
ATOM 2300 O O . ILE A 1 286 ? 12.547 5.041 30.221 1.00 56.94 286 ILE A O 1
ATOM 2304 N N . SER A 1 287 ? 14.450 6.169 30.593 1.00 49.69 287 SER A N 1
ATOM 2305 C CA . SER A 1 287 ? 14.643 5.698 31.958 1.00 49.69 287 SER A CA 1
ATOM 2306 C C . SER A 1 287 ? 13.871 6.645 32.863 1.00 49.69 287 SER A C 1
ATOM 2308 O O . SER A 1 287 ? 14.191 7.834 32.891 1.00 49.69 287 SER A O 1
ATOM 2310 N N . ASN A 1 288 ? 12.872 6.135 33.576 1.00 48.06 288 ASN A N 1
ATOM 2311 C CA . ASN A 1 288 ? 12.345 6.853 34.729 1.00 48.06 288 ASN A CA 1
ATOM 2312 C C . ASN A 1 288 ? 13.497 6.906 35.744 1.00 48.06 288 ASN A C 1
ATOM 2314 O O . ASN A 1 288 ? 13.993 5.850 36.147 1.00 48.06 288 ASN A O 1
ATOM 2318 N N . LEU A 1 289 ? 14.005 8.113 36.007 1.00 45.06 289 LEU A N 1
ATOM 2319 C CA . LEU A 1 289 ? 14.932 8.382 37.108 1.00 45.06 289 LEU A CA 1
ATOM 2320 C C . LEU A 1 289 ? 14.160 8.367 38.423 1.00 45.06 289 LEU A C 1
ATOM 2322 O O . LEU A 1 289 ? 13.028 8.899 38.413 1.00 45.06 289 LEU A O 1
#

Sequence (289 aa):
MYEYNQSRGNQGAKPARKLIGSYFGEKILIYAPLLKWYLDHGMEITKTYSFIKASSHKAFAPFMEAVSSARREGDVYKSKAMIAEMMKLVGNSAFGRSGMDMSKHTGIKCESDDKKIEAKIEHFTFHGLEELNDACEINMKKRSTTTASTSTSIVPTFSIKKWTLIALTSLSVVRIRFKTIKPELREYFKQHKYDWFPRDYNIKVAKFDRRTPGLFKDEWSGDAMVSLSSKNYICYLPDEQYKVKVSAKGAQQGHGRNEDVLNPEGFETVVRDRITLQGNNKGFRISNL

Solvent-accessible surface area (backbone atoms only — not comparable to full-atom values): 18142 Å² total; per-residue (Å²): 108,72,66,64,62,64,72,58,62,92,70,76,67,79,94,64,96,64,90,70,90,62,88,81,64,97,78,80,91,71,40,66,75,47,47,52,53,40,44,78,72,73,53,78,87,90,77,88,90,82,85,81,91,78,81,93,73,72,87,56,48,70,61,52,47,52,35,29,49,43,37,52,48,18,74,75,35,75,89,35,36,64,57,17,54,51,34,48,49,52,60,57,45,54,57,55,60,38,61,53,72,66,87,76,48,61,44,80,44,79,44,67,50,67,72,62,47,52,57,46,60,74,32,94,44,46,70,48,74,45,86,47,99,82,32,34,42,35,34,24,50,58,94,74,76,88,77,70,88,46,46,76,60,42,57,51,53,52,37,50,56,50,39,54,52,49,54,35,57,76,66,50,58,60,99,60,64,80,85,68,42,56,78,88,48,45,66,60,43,70,76,47,43,66,78,42,28,46,50,77,94,39,72,70,54,25,60,53,32,63,46,38,88,84,43,52,64,90,86,79,88,70,83,43,73,51,76,82,51,96,60,28,34,40,34,30,33,95,89,43,98,78,58,66,50,77,39,52,76,92,50,55,72,63,94,79,34,40,54,88,51,70,40,69,68,44,52,49,42,31,69,74,70,67,53,83,88,80,68,72,73,87,75,91,73,88,73,86,127